Protein AF-A0A927NFH1-F1 (afdb_monomer_lite)

pLDDT: mean 73.42, std 16.57, range [32.72, 93.56]

Secondary structure (DSSP, 8-state):
---HHHHHHHHHHHHHHHHHHHHHHHHTT-HHHHHHHHHHHHHHHHHHHHTT----------------------HHHHHHHHHHHHHHHHHHHHHHHSTT-EEEESSTTHHHHHHHT--EEEEEESSSS-EEEEEEEETTEEEEEEEE-----SS---------------------HHHHHHHHHHHHHHHHHHHHHHHHTT-SEEEEETTTSS-GGGHHHHHHHHHHTT-TTEEEETTEEEEE---

Structure (mmCIF, N/CA/C/O backbone):
data_AF-A0A927NFH1-F1
#
_entry.id   AF-A0A927NFH1-F1
#
loop_
_atom_site.group_PDB
_atom_site.id
_atom_site.type_symbol
_atom_site.label_atom_id
_atom_site.label_alt_id
_atom_site.label_comp_id
_atom_site.label_asym_id
_atom_site.label_entity_id
_atom_site.label_seq_id
_atom_site.pdbx_PDB_ins_code
_atom_site.Cartn_x
_atom_site.Cartn_y
_atom_site.Cartn_z
_atom_site.occupancy
_atom_site.B_iso_or_equiv
_atom_site.auth_seq_id
_atom_site.auth_comp_id
_atom_site.auth_asym_id
_atom_site.auth_atom_id
_atom_site.pdbx_PDB_model_num
ATOM 1 N N . MET A 1 1 ? 38.624 27.178 39.521 1.00 44.84 1 MET A N 1
ATOM 2 C CA . MET A 1 1 ? 37.736 27.439 38.365 1.00 44.84 1 MET A CA 1
ATOM 3 C C . MET A 1 1 ? 38.167 26.520 37.223 1.00 44.84 1 MET A C 1
ATOM 5 O O . MET A 1 1 ? 39.264 26.710 36.716 1.00 44.84 1 MET A O 1
ATOM 9 N N . ARG A 1 2 ? 37.399 25.466 36.892 1.00 53.00 2 ARG A N 1
ATOM 10 C CA . ARG A 1 2 ? 37.706 24.578 35.745 1.00 53.00 2 ARG A CA 1
ATOM 11 C C . ARG A 1 2 ? 37.333 25.289 34.442 1.00 53.00 2 ARG A C 1
ATOM 13 O O . ARG A 1 2 ? 36.289 25.935 34.387 1.00 53.00 2 ARG A O 1
ATOM 20 N N . LYS A 1 3 ? 38.199 25.207 33.428 1.00 51.56 3 LYS A N 1
ATOM 21 C CA . LYS A 1 3 ? 38.001 25.875 32.133 1.00 51.56 3 LYS A CA 1
ATOM 22 C C . LYS A 1 3 ? 36.784 25.274 31.404 1.00 51.56 3 LYS A C 1
ATOM 24 O O . LYS A 1 3 ? 36.593 24.061 31.452 1.00 51.56 3 LYS A O 1
ATOM 29 N N . PRO A 1 4 ? 35.992 26.077 30.672 1.00 58.84 4 PRO A N 1
ATOM 30 C CA . PRO A 1 4 ? 34.804 25.609 29.943 1.00 58.84 4 PRO A CA 1
ATOM 31 C C . PRO A 1 4 ? 35.110 24.623 28.797 1.00 58.84 4 PRO A C 1
ATOM 33 O O . PRO A 1 4 ? 34.191 24.017 28.250 1.00 58.84 4 PRO A O 1
ATOM 36 N N . SER A 1 5 ? 36.386 24.438 28.437 1.00 59.75 5 SER A N 1
ATOM 37 C CA . SER A 1 5 ? 36.847 23.423 27.483 1.00 59.75 5 SER A CA 1
ATOM 38 C C . SER A 1 5 ? 36.896 22.007 28.074 1.00 59.75 5 SER A C 1
ATOM 40 O O . SER A 1 5 ? 36.642 21.057 27.342 1.00 59.75 5 SER A O 1
ATOM 42 N N . ASP A 1 6 ? 37.144 21.857 29.383 1.00 59.50 6 ASP A N 1
ATOM 43 C CA . ASP A 1 6 ? 37.185 20.540 30.050 1.00 59.50 6 ASP A CA 1
ATOM 44 C C . ASP A 1 6 ? 35.795 19.897 30.144 1.00 59.50 6 ASP A C 1
ATOM 46 O O . ASP A 1 6 ? 35.651 18.680 30.085 1.00 59.50 6 ASP A O 1
ATOM 50 N N . VAL A 1 7 ? 34.744 20.715 30.266 1.00 61.91 7 VAL A N 1
ATOM 51 C CA . VAL A 1 7 ? 33.362 20.233 30.432 1.00 61.91 7 VAL A CA 1
ATOM 52 C C . VAL A 1 7 ? 32.830 19.603 29.143 1.00 61.91 7 VAL A C 1
ATOM 54 O O . VAL A 1 7 ? 32.083 18.630 29.197 1.00 61.91 7 VAL A O 1
ATOM 57 N N . LYS A 1 8 ? 33.235 20.129 27.979 1.00 64.88 8 LYS A N 1
ATOM 58 C CA . LYS A 1 8 ? 32.828 19.599 26.669 1.00 64.88 8 LYS A CA 1
ATOM 59 C C . LYS A 1 8 ? 33.511 18.267 26.358 1.00 64.88 8 LYS A C 1
ATOM 61 O O . LYS A 1 8 ? 32.832 17.357 25.899 1.00 64.88 8 LYS A O 1
ATOM 66 N N . GLY A 1 9 ? 34.804 18.144 26.676 1.00 72.94 9 GLY A N 1
ATOM 67 C CA . GLY A 1 9 ? 35.527 16.871 26.586 1.00 72.94 9 GLY A CA 1
ATOM 68 C C . GLY A 1 9 ? 34.912 15.818 27.505 1.00 72.94 9 GLY A C 1
ATOM 69 O O . GLY A 1 9 ? 34.541 14.749 27.046 1.00 72.94 9 GLY A O 1
ATOM 70 N N . PHE A 1 10 ? 34.642 16.176 28.764 1.00 75.38 10 PHE A N 1
ATOM 71 C CA . PHE A 1 10 ? 34.002 15.269 29.720 1.00 75.38 10 PHE A CA 1
ATOM 72 C C . PHE A 1 10 ? 32.595 14.821 29.293 1.00 75.38 10 PHE A C 1
ATOM 74 O O . PHE A 1 10 ? 32.237 13.661 29.473 1.00 75.38 10 PHE A O 1
ATOM 81 N N . ALA A 1 11 ? 31.788 15.717 28.717 1.00 79.69 11 ALA A N 1
ATOM 82 C CA . ALA A 1 11 ? 30.460 15.369 28.213 1.00 79.69 11 ALA A CA 1
ATOM 83 C C . ALA A 1 11 ? 30.528 14.436 26.991 1.00 79.69 11 ALA A C 1
ATOM 85 O O . ALA A 1 11 ? 29.725 13.509 26.884 1.00 79.69 11 ALA A O 1
ATOM 86 N N . GLN A 1 12 ? 31.489 14.660 26.091 1.00 83.62 12 GLN A N 1
ATOM 87 C CA . GLN A 1 12 ? 31.721 13.804 24.929 1.00 83.62 12 GLN A CA 1
ATOM 88 C C . GLN A 1 12 ? 32.262 12.430 25.344 1.00 83.62 12 GLN A C 1
ATOM 90 O O . GLN A 1 12 ? 31.749 11.414 24.879 1.00 83.62 12 GLN A O 1
ATOM 95 N N . ASP A 1 13 ? 33.210 12.386 26.277 1.00 86.94 13 ASP A N 1
ATOM 96 C CA . ASP A 1 13 ? 33.749 11.146 26.837 1.00 86.94 13 ASP A CA 1
ATOM 97 C C . ASP A 1 13 ? 32.661 10.361 27.582 1.00 86.94 13 ASP A C 1
ATOM 99 O O . ASP A 1 13 ? 32.531 9.151 27.401 1.00 86.94 13 ASP A O 1
ATOM 103 N N . ALA A 1 14 ? 31.805 11.044 28.350 1.00 88.12 14 ALA A N 1
ATOM 104 C CA . ALA A 1 14 ? 30.651 10.425 28.997 1.00 88.12 14 ALA A CA 1
ATOM 105 C C . ALA A 1 14 ? 29.652 9.858 27.975 1.00 88.12 14 ALA A C 1
ATOM 107 O O . ALA A 1 14 ? 29.163 8.745 28.162 1.00 88.12 14 ALA A O 1
ATOM 108 N N . LEU A 1 15 ? 29.374 10.573 26.879 1.00 89.38 15 LEU A N 1
ATOM 109 C CA . LEU A 1 15 ? 28.517 10.083 25.792 1.00 89.38 15 LEU A CA 1
ATOM 110 C C . LEU A 1 15 ? 29.106 8.848 25.105 1.00 89.38 15 LEU A C 1
ATOM 112 O O . LEU A 1 15 ? 28.378 7.888 24.858 1.00 89.38 15 LEU A O 1
ATOM 116 N N . ILE A 1 16 ? 30.414 8.841 24.840 1.00 89.56 16 ILE A N 1
ATOM 117 C CA . ILE A 1 16 ? 31.108 7.692 24.246 1.00 89.56 16 ILE A CA 1
ATOM 118 C C . ILE A 1 16 ? 31.040 6.488 25.190 1.00 89.56 16 ILE A C 1
ATOM 120 O O . ILE A 1 16 ? 30.711 5.388 24.747 1.00 89.56 16 ILE A O 1
ATOM 124 N N . ILE A 1 17 ? 31.274 6.690 26.490 1.00 90.00 17 ILE A N 1
ATOM 125 C CA . ILE A 1 17 ? 31.169 5.628 27.498 1.00 90.00 17 ILE A CA 1
ATOM 126 C C . ILE A 1 17 ? 29.732 5.096 27.577 1.00 90.00 17 ILE A C 1
ATOM 128 O O . ILE A 1 17 ? 29.539 3.883 27.580 1.00 90.00 17 ILE A O 1
ATOM 132 N N . ILE A 1 18 ? 28.719 5.967 27.586 1.00 89.50 18 ILE A N 1
ATOM 133 C CA . ILE A 1 18 ? 27.304 5.560 27.602 1.00 89.50 18 ILE A CA 1
ATOM 134 C C . ILE A 1 18 ? 26.962 4.744 26.350 1.00 89.50 18 ILE A C 1
ATOM 136 O O . ILE A 1 18 ? 26.371 3.671 26.469 1.00 89.50 18 ILE A O 1
ATOM 140 N N . CYS A 1 19 ? 27.374 5.195 25.164 1.00 87.19 19 CYS A N 1
ATOM 141 C CA . CYS A 1 19 ? 27.174 4.458 23.916 1.00 87.19 19 CYS A CA 1
ATOM 142 C C . CYS A 1 19 ? 27.880 3.097 23.930 1.00 87.19 19 CYS A C 1
ATOM 144 O O . CYS A 1 19 ? 27.291 2.104 23.508 1.00 87.19 19 CYS A O 1
ATOM 146 N N . LEU A 1 20 ? 29.105 3.023 24.457 1.00 87.94 20 LEU A N 1
ATOM 147 C CA . LEU A 1 20 ? 29.864 1.778 24.569 1.00 87.94 20 LEU A CA 1
ATOM 148 C C . LEU A 1 20 ? 29.206 0.810 25.560 1.00 87.94 20 LEU A C 1
ATOM 150 O O . LEU A 1 20 ? 29.091 -0.374 25.264 1.00 87.94 20 LEU A O 1
ATOM 154 N N . VAL A 1 21 ? 28.702 1.303 26.694 1.00 84.00 21 VAL A N 1
ATOM 155 C CA . VAL A 1 21 ? 27.952 0.499 27.675 1.00 84.00 21 VAL A CA 1
ATOM 156 C C . VAL A 1 21 ? 26.637 -0.014 27.084 1.00 84.00 21 VAL A C 1
ATOM 158 O O . VAL A 1 21 ? 26.314 -1.188 27.261 1.00 84.00 21 VAL A O 1
ATOM 161 N N . LEU A 1 22 ? 25.894 0.822 26.353 1.00 83.69 22 LEU A N 1
ATOM 162 C CA . LEU A 1 22 ? 24.672 0.407 25.654 1.00 83.69 22 LEU A CA 1
ATOM 163 C C . LEU A 1 22 ? 24.970 -0.646 24.578 1.00 83.69 22 LEU A C 1
ATOM 165 O O . LEU A 1 22 ? 24.264 -1.651 24.491 1.00 83.69 22 LEU A O 1
ATOM 169 N N . PHE A 1 23 ? 26.042 -0.454 23.808 1.00 84.19 23 PHE A N 1
ATOM 170 C CA . PHE A 1 23 ? 26.483 -1.386 22.774 1.00 84.19 23 PHE A CA 1
ATOM 171 C C . PHE A 1 23 ? 26.945 -2.728 23.359 1.00 84.19 23 PHE A C 1
ATOM 173 O O . PHE A 1 23 ? 26.518 -3.782 22.891 1.00 84.19 23 PHE A O 1
ATOM 180 N N . LEU A 1 24 ? 27.746 -2.714 24.430 1.00 80.31 24 LEU A N 1
ATOM 181 C CA . LEU A 1 24 ? 28.129 -3.927 25.155 1.00 80.31 24 LEU A CA 1
ATOM 182 C C . LEU A 1 24 ? 26.901 -4.619 25.765 1.00 80.31 24 LEU A C 1
ATOM 184 O O . LEU A 1 24 ? 26.773 -5.832 25.649 1.00 80.31 24 LEU A O 1
ATOM 188 N N . SER A 1 25 ? 25.967 -3.876 26.363 1.00 77.75 25 SER A N 1
ATOM 189 C CA . SER A 1 25 ? 24.726 -4.432 26.929 1.00 77.75 25 SER A CA 1
ATOM 190 C C . SER A 1 25 ? 23.860 -5.133 25.870 1.00 77.75 25 SER A C 1
ATOM 192 O O . SER A 1 25 ? 23.281 -6.195 26.130 1.00 77.75 25 SER A O 1
ATOM 194 N N . PHE A 1 26 ? 23.833 -4.583 24.651 1.00 77.56 26 PHE A N 1
ATOM 195 C CA . PHE A 1 26 ? 23.193 -5.190 23.486 1.00 77.56 26 PHE A CA 1
ATOM 196 C C . PHE A 1 26 ? 23.927 -6.456 23.014 1.00 77.56 26 PHE A C 1
ATOM 198 O O . PHE A 1 26 ? 23.299 -7.501 22.839 1.00 77.56 26 PHE A O 1
ATOM 205 N N . MET A 1 27 ? 25.256 -6.392 22.879 1.00 75.50 27 MET A N 1
ATOM 206 C CA . MET A 1 27 ? 26.102 -7.514 22.447 1.00 75.50 27 MET A CA 1
ATOM 207 C C . MET A 1 27 ? 26.084 -8.692 23.425 1.00 75.50 27 MET A C 1
ATOM 209 O O . MET A 1 27 ? 25.958 -9.841 23.009 1.00 75.50 27 MET A O 1
ATOM 213 N N . PHE A 1 28 ? 26.147 -8.424 24.729 1.00 77.62 28 PHE A N 1
ATOM 214 C CA . PHE A 1 28 ? 26.144 -9.456 25.767 1.00 77.62 28 PHE A CA 1
ATOM 215 C C . PHE A 1 28 ? 24.745 -10.007 26.083 1.00 77.62 28 PHE A C 1
ATOM 217 O O . PHE A 1 28 ? 24.595 -10.812 27.001 1.00 77.62 28 PHE A O 1
ATOM 224 N N . ARG A 1 29 ? 23.715 -9.619 25.310 1.00 74.25 29 ARG A N 1
ATOM 225 C CA . ARG A 1 29 ? 22.351 -10.168 25.395 1.00 74.25 29 ARG A CA 1
ATOM 226 C C . ARG A 1 29 ? 21.761 -10.070 26.811 1.00 74.25 29 ARG A C 1
ATOM 228 O O . ARG A 1 29 ? 20.949 -10.900 27.212 1.00 74.25 29 ARG A O 1
ATOM 235 N N . PHE A 1 30 ? 22.126 -9.016 27.550 1.00 72.50 30 PHE A N 1
ATOM 236 C CA . PHE A 1 30 ? 21.518 -8.667 28.840 1.00 72.50 30 PHE A CA 1
ATOM 237 C C . PHE A 1 30 ? 20.195 -7.911 28.676 1.00 72.50 30 PHE A C 1
ATOM 239 O O . PHE A 1 30 ? 19.459 -7.752 29.645 1.00 72.50 30 PHE A O 1
ATOM 246 N N . TRP A 1 31 ? 19.854 -7.504 27.450 1.00 76.94 31 TRP A N 1
ATOM 247 C CA . TRP A 1 31 ? 18.588 -6.857 27.103 1.00 76.94 31 TRP A CA 1
ATOM 248 C C . TRP A 1 31 ? 17.316 -7.570 27.615 1.00 76.94 31 TRP A C 1
ATOM 250 O O . TRP A 1 31 ? 16.473 -6.894 28.198 1.00 76.94 31 TRP A O 1
ATOM 260 N N . PRO A 1 32 ? 17.148 -8.906 27.513 1.00 79.06 32 PRO A N 1
ATOM 261 C CA . PRO A 1 32 ? 16.003 -9.585 28.125 1.00 79.06 32 PRO A CA 1
ATOM 262 C C . PRO A 1 32 ? 15.930 -9.393 29.648 1.00 79.06 32 PRO A C 1
ATOM 264 O O . PRO A 1 32 ? 14.844 -9.187 30.183 1.00 79.06 32 PRO A O 1
ATOM 267 N N . ILE A 1 33 ? 17.069 -9.405 30.348 1.00 81.94 33 ILE A N 1
ATOM 268 C CA . ILE A 1 33 ? 17.122 -9.229 31.807 1.00 81.94 33 ILE A CA 1
ATOM 269 C C . ILE A 1 33 ? 16.866 -7.764 32.182 1.00 81.94 33 ILE A C 1
ATOM 271 O O . ILE A 1 33 ? 16.132 -7.497 33.133 1.00 81.94 33 ILE A O 1
ATOM 275 N N . THR A 1 34 ? 17.409 -6.805 31.427 1.00 80.94 34 THR A N 1
ATOM 276 C CA . THR A 1 34 ? 17.174 -5.375 31.679 1.00 80.94 34 THR A CA 1
ATOM 277 C C . THR A 1 34 ? 15.734 -4.970 31.369 1.00 80.94 34 THR A C 1
ATOM 279 O O . THR A 1 34 ? 15.140 -4.243 32.163 1.00 80.94 34 THR A O 1
ATOM 282 N N . ILE A 1 35 ? 15.123 -5.493 30.299 1.00 84.56 35 ILE A N 1
ATOM 283 C CA . ILE A 1 35 ? 13.690 -5.305 30.025 1.00 84.56 35 ILE A CA 1
ATOM 284 C C . ILE A 1 35 ? 12.848 -5.891 31.158 1.00 84.56 35 ILE A C 1
ATOM 286 O O . ILE A 1 35 ? 11.964 -5.206 31.670 1.00 84.56 35 ILE A O 1
ATOM 290 N N . LEU A 1 36 ? 13.128 -7.129 31.581 1.00 87.88 36 LEU A N 1
ATOM 291 C CA . LEU A 1 36 ? 12.400 -7.764 32.683 1.00 87.88 36 LEU A CA 1
ATOM 292 C C . LEU A 1 36 ? 12.513 -6.953 33.981 1.00 87.88 36 LEU A C 1
ATOM 294 O O . LEU A 1 36 ? 11.512 -6.772 34.673 1.00 87.88 36 LEU A O 1
ATOM 298 N N . ALA A 1 37 ? 13.693 -6.408 34.284 1.00 87.31 37 ALA A N 1
ATOM 299 C CA . ALA A 1 37 ? 13.902 -5.552 35.450 1.00 87.31 37 ALA A CA 1
ATOM 300 C C . ALA A 1 37 ? 13.106 -4.235 35.367 1.00 87.31 37 ALA A C 1
ATOM 302 O O . ALA A 1 37 ? 12.513 -3.816 36.363 1.00 87.31 37 ALA A O 1
ATOM 303 N N . ILE A 1 38 ? 13.038 -3.603 34.189 1.00 88.94 38 ILE A N 1
ATOM 304 C CA . ILE A 1 38 ? 12.240 -2.385 33.966 1.00 88.94 38 ILE A CA 1
ATOM 305 C C . ILE A 1 38 ? 10.744 -2.686 34.111 1.00 88.94 38 ILE A C 1
ATOM 307 O O . ILE A 1 38 ? 10.033 -1.945 34.788 1.00 88.94 38 ILE A O 1
ATOM 311 N N . ILE A 1 39 ? 10.262 -3.792 33.536 1.00 92.44 39 ILE A N 1
ATOM 312 C CA . ILE A 1 39 ? 8.863 -4.220 33.673 1.00 92.44 39 ILE A CA 1
ATOM 313 C C . ILE A 1 39 ? 8.531 -4.484 35.146 1.00 92.44 39 ILE A C 1
ATOM 315 O O . ILE A 1 39 ? 7.520 -3.990 35.643 1.00 92.44 39 ILE A O 1
ATOM 319 N N . ALA A 1 40 ? 9.397 -5.195 35.873 1.00 91.38 40 ALA A N 1
ATOM 320 C CA . ALA A 1 40 ? 9.211 -5.446 37.300 1.00 91.38 40 ALA A CA 1
ATOM 321 C C . ALA A 1 40 ? 9.157 -4.140 38.116 1.00 91.38 40 ALA A C 1
ATOM 323 O O . ALA A 1 40 ? 8.294 -3.992 38.983 1.00 91.38 40 ALA A O 1
ATOM 324 N N . LEU A 1 41 ? 10.018 -3.164 37.807 1.00 93.56 41 LEU A N 1
ATOM 325 C CA . LEU A 1 41 ? 9.997 -1.839 38.434 1.00 93.56 41 LEU A CA 1
ATOM 326 C C . LEU A 1 41 ? 8.664 -1.114 38.181 1.00 93.56 41 LEU A C 1
ATOM 328 O O . LEU A 1 41 ? 8.070 -0.578 39.119 1.00 93.56 41 LEU A O 1
ATOM 332 N N . LEU A 1 42 ? 8.171 -1.125 36.939 1.00 92.50 42 LEU A N 1
ATOM 333 C CA . LEU A 1 42 ? 6.893 -0.505 36.582 1.00 92.50 42 LEU A CA 1
ATOM 334 C C . LEU A 1 42 ? 5.722 -1.161 37.318 1.00 92.50 42 LEU A C 1
ATOM 336 O O . LEU A 1 42 ? 4.892 -0.455 37.889 1.00 92.50 42 LEU A O 1
ATOM 340 N N . VAL A 1 43 ? 5.691 -2.494 37.390 1.00 92.81 43 VAL A N 1
ATOM 341 C CA . VAL A 1 43 ? 4.664 -3.231 38.144 1.00 92.81 43 VAL A CA 1
ATOM 342 C C . VAL A 1 43 ? 4.696 -2.849 39.626 1.00 92.81 43 VAL A C 1
ATOM 344 O O . VAL A 1 43 ? 3.648 -2.574 40.210 1.00 92.81 43 VAL A O 1
ATOM 347 N N . VAL A 1 44 ? 5.879 -2.753 40.240 1.00 92.44 44 VAL A N 1
ATOM 348 C CA . VAL A 1 44 ? 6.014 -2.328 41.645 1.00 92.44 44 VAL A CA 1
ATOM 349 C C . VAL A 1 44 ? 5.501 -0.901 41.855 1.00 92.44 44 VAL A C 1
ATOM 351 O O . VAL A 1 44 ? 4.806 -0.649 42.842 1.00 92.44 44 VAL A O 1
ATOM 354 N N . LEU A 1 45 ? 5.802 0.031 40.947 1.00 89.19 45 LEU A N 1
ATOM 355 C CA . LEU A 1 45 ? 5.315 1.411 41.029 1.00 89.19 45 LEU A CA 1
ATOM 356 C C . LEU A 1 45 ? 3.792 1.492 40.894 1.00 89.19 45 LEU A C 1
ATOM 358 O O . LEU A 1 45 ? 3.157 2.177 41.696 1.00 89.19 45 LEU A O 1
ATOM 362 N N . VAL A 1 46 ? 3.208 0.755 39.948 1.00 89.94 46 VAL A N 1
ATOM 363 C CA . VAL A 1 46 ? 1.752 0.685 39.752 1.00 89.94 46 VAL A CA 1
ATOM 364 C C . VAL A 1 46 ? 1.074 0.094 40.985 1.00 89.94 46 VAL A C 1
ATOM 366 O O . VAL A 1 46 ? 0.156 0.701 41.528 1.00 89.94 46 VAL A O 1
ATOM 369 N N . VAL A 1 47 ? 1.572 -1.025 41.515 1.00 87.44 47 VAL A N 1
ATOM 370 C CA . VAL A 1 47 ? 1.027 -1.637 42.738 1.00 87.44 47 VAL A CA 1
ATOM 371 C C . VAL A 1 47 ? 1.145 -0.688 43.932 1.00 87.44 47 VAL A C 1
ATOM 373 O O . VAL A 1 47 ? 0.229 -0.601 44.748 1.00 87.44 47 VAL A O 1
ATOM 376 N N . ARG A 1 48 ? 2.250 0.054 44.050 1.00 82.12 48 ARG A N 1
ATOM 377 C CA . ARG A 1 48 ? 2.447 1.034 45.128 1.00 82.12 48 ARG A CA 1
ATOM 378 C C . ARG A 1 48 ? 1.543 2.258 44.976 1.00 82.12 48 ARG A C 1
ATOM 380 O O . ARG A 1 48 ? 1.134 2.813 45.992 1.00 82.12 48 ARG A O 1
ATOM 387 N N . ALA A 1 49 ? 1.222 2.661 43.748 1.00 81.81 49 ALA A N 1
ATOM 388 C CA . ALA A 1 49 ? 0.237 3.700 43.461 1.00 81.81 49 ALA A CA 1
ATOM 389 C C . ALA A 1 49 ? -1.189 3.220 43.780 1.00 81.81 49 ALA A C 1
ATOM 391 O O . ALA A 1 49 ? -1.922 3.927 44.463 1.00 81.81 49 ALA A O 1
ATOM 392 N N . CYS A 1 50 ? -1.546 1.987 43.409 1.00 78.38 50 CYS A N 1
ATOM 393 C CA . CYS A 1 50 ? -2.840 1.385 43.747 1.00 78.38 50 CYS A CA 1
ATOM 394 C C . CYS A 1 50 ? -3.018 1.155 45.258 1.00 78.38 50 CYS A C 1
ATOM 396 O O . CYS A 1 50 ? -4.125 1.272 45.767 1.00 78.38 50 CYS A O 1
ATOM 398 N N . LYS A 1 51 ? -1.940 0.864 46.001 1.00 74.94 51 LYS A N 1
ATOM 399 C CA . LYS A 1 51 ? -1.975 0.695 47.468 1.00 74.94 51 LYS A CA 1
ATOM 400 C C . LYS A 1 51 ? -2.006 2.014 48.257 1.00 74.94 51 LYS A C 1
ATOM 402 O O . LYS A 1 51 ? -2.122 1.973 49.477 1.00 74.94 51 LYS A O 1
ATOM 407 N N . LYS A 1 52 ? -1.879 3.175 47.602 1.00 58.50 52 LYS A N 1
ATOM 408 C CA . LYS A 1 52 ? -1.840 4.508 48.241 1.00 58.50 52 LYS A CA 1
ATOM 409 C C . LYS A 1 52 ? -3.213 5.174 48.426 1.00 58.50 52 LYS A C 1
ATOM 411 O O . LYS A 1 52 ? -3.273 6.377 48.655 1.00 58.50 52 LYS A O 1
ATOM 416 N N . GLN A 1 53 ? -4.303 4.417 48.392 1.00 50.50 53 GLN A N 1
ATOM 417 C CA . GLN A 1 53 ? -5.630 4.912 48.760 1.00 50.50 53 GLN A CA 1
ATOM 418 C C . GLN A 1 53 ? -6.201 3.934 49.783 1.00 50.50 53 GLN A C 1
ATOM 420 O O . GLN A 1 53 ? -6.316 2.753 49.450 1.00 50.50 53 GLN A O 1
ATOM 425 N N . PRO A 1 54 ? -6.418 4.354 51.046 1.00 48.34 54 PRO A N 1
ATOM 426 C CA . PRO A 1 54 ? -7.483 5.308 51.390 1.00 48.34 54 PRO A CA 1
ATOM 427 C C . PRO A 1 54 ? -7.163 6.298 52.540 1.00 48.34 54 PRO A C 1
ATOM 429 O O . PRO A 1 54 ? -6.587 5.928 53.559 1.00 48.34 54 PRO A O 1
ATOM 432 N N . GLN A 1 55 ? -7.647 7.539 52.429 1.00 39.12 55 GLN A N 1
ATOM 433 C CA . GLN A 1 55 ? -8.112 8.300 53.594 1.00 39.12 55 GLN A CA 1
ATOM 434 C C . GLN A 1 55 ? -9.247 9.234 53.169 1.00 39.12 55 GLN A C 1
ATOM 436 O O . GLN A 1 55 ? -9.049 10.300 52.594 1.00 39.12 55 GLN A O 1
ATOM 441 N N . GLU A 1 56 ? -10.450 8.737 53.422 1.00 47.91 56 GLU A N 1
ATOM 442 C CA . GLU A 1 56 ? -11.624 9.523 53.756 1.00 47.91 56 GLU A CA 1
ATOM 443 C C . GLU A 1 56 ? -11.253 10.397 54.968 1.00 47.91 56 GLU A C 1
ATOM 445 O O . GLU A 1 56 ? -10.788 9.888 55.990 1.00 47.91 56 GLU A O 1
ATOM 450 N N . ALA A 1 57 ? -11.374 11.713 54.825 1.00 43.62 57 ALA A N 1
ATOM 451 C CA . ALA A 1 57 ? -11.347 12.655 55.931 1.00 43.62 57 ALA A CA 1
ATOM 452 C C . ALA A 1 57 ? -12.549 13.583 55.745 1.00 43.62 57 ALA A C 1
ATOM 454 O O . ALA A 1 57 ? -12.606 14.368 54.796 1.00 43.62 57 ALA A O 1
ATOM 455 N N . GLU A 1 58 ? -13.520 13.397 56.633 1.00 45.00 58 GLU A N 1
ATOM 456 C CA . GLU A 1 58 ? -14.720 14.201 56.817 1.00 45.00 58 GLU A CA 1
ATOM 457 C C . GLU A 1 58 ? -14.419 15.702 56.948 1.00 45.00 58 GLU A C 1
ATOM 459 O O . GLU A 1 58 ? -13.543 16.131 57.696 1.00 45.00 58 GLU A O 1
ATOM 464 N N . GLU A 1 59 ? -15.227 16.467 56.214 1.00 51.31 59 GLU A N 1
ATOM 465 C CA . GLU A 1 59 ? -16.006 17.613 56.686 1.00 51.31 59 GLU A CA 1
ATOM 466 C C . GLU A 1 59 ? -15.280 18.743 57.442 1.00 51.31 59 GLU A C 1
ATOM 468 O O . GLU A 1 59 ? -14.958 18.641 58.623 1.00 51.31 59 GLU A O 1
ATOM 473 N N . LYS A 1 60 ? -15.188 19.913 56.785 1.00 40.25 60 LYS A N 1
ATOM 474 C CA . LYS A 1 60 ? -15.568 21.197 57.402 1.00 40.25 60 LYS A CA 1
ATOM 475 C C . LYS A 1 60 ? -15.855 22.295 56.363 1.00 40.25 60 LYS A C 1
ATOM 477 O O . LYS A 1 60 ? -14.949 22.870 55.778 1.00 40.25 60 LYS A O 1
ATOM 482 N N . ILE A 1 61 ? -17.153 22.596 56.269 1.00 43.88 61 ILE A N 1
ATOM 483 C CA . ILE A 1 61 ? -17.780 23.927 56.177 1.00 43.88 61 ILE A CA 1
ATOM 484 C C . ILE A 1 61 ? -17.646 24.708 54.853 1.00 43.88 61 ILE A C 1
ATOM 486 O O . ILE A 1 61 ? -16.640 25.338 54.563 1.00 43.88 61 ILE A O 1
ATOM 490 N N . ALA A 1 62 ? -18.800 24.745 54.173 1.00 47.53 62 ALA A N 1
ATOM 491 C CA . ALA A 1 62 ? -19.394 25.840 53.403 1.00 47.53 62 ALA A CA 1
ATOM 492 C C . ALA A 1 62 ? -18.607 26.453 52.233 1.00 47.53 62 ALA A C 1
ATOM 494 O O . ALA A 1 62 ? -17.830 27.381 52.407 1.00 47.53 62 ALA A O 1
ATOM 495 N N . GLU A 1 63 ? -19.017 26.084 51.018 1.00 39.66 63 GLU A N 1
ATOM 496 C CA . GLU A 1 63 ? -19.609 27.048 50.084 1.00 39.66 63 GLU A CA 1
ATOM 497 C C . GLU A 1 63 ? -20.506 26.315 49.071 1.00 39.66 63 GLU A C 1
ATOM 499 O O . GLU A 1 63 ? -20.381 25.114 48.854 1.00 39.66 63 GLU A O 1
ATOM 504 N N . GLN A 1 64 ? -21.491 27.048 48.564 1.00 38.12 64 GLN A N 1
ATOM 505 C CA . GLN A 1 64 ? -22.716 26.631 47.873 1.00 38.12 64 GLN A CA 1
ATOM 506 C C . GLN A 1 64 ? -22.559 25.565 46.767 1.00 38.12 64 GLN A C 1
ATOM 508 O O . GLN A 1 64 ? -21.496 25.463 46.151 1.00 38.12 64 GLN A O 1
ATOM 513 N N . PRO A 1 65 ? -23.640 24.828 46.424 1.00 46.31 65 PRO A N 1
ATOM 514 C CA . PRO A 1 65 ? -23.653 23.956 45.258 1.00 46.31 65 PRO A CA 1
ATOM 515 C C . PRO A 1 65 ? -23.534 24.808 43.989 1.00 46.31 65 PRO A C 1
ATOM 517 O O . PRO A 1 65 ? -24.531 25.220 43.403 1.00 46.31 65 PRO A O 1
ATOM 520 N N . LYS A 1 66 ? -22.304 25.048 43.525 1.00 41.50 66 LYS A N 1
ATOM 521 C CA . LYS A 1 66 ? -22.071 25.258 42.099 1.00 41.50 66 LYS A CA 1
ATOM 522 C C . LYS A 1 66 ? -22.335 23.921 41.432 1.00 41.50 66 LYS A C 1
ATOM 524 O O . LYS A 1 66 ? -21.474 23.043 41.385 1.00 41.50 66 LYS A O 1
ATOM 529 N N . GLU A 1 67 ? -23.598 23.759 41.051 1.00 49.66 67 GLU A N 1
ATOM 530 C CA . GLU A 1 67 ? -24.010 23.246 39.752 1.00 49.66 67 GLU A CA 1
ATOM 531 C C . GLU A 1 67 ? -22.776 22.877 38.928 1.00 49.66 67 GLU A C 1
ATOM 533 O O . GLU A 1 67 ? -22.067 23.743 38.411 1.00 49.66 67 GLU A O 1
ATOM 538 N N . LYS A 1 68 ? -22.446 21.577 38.910 1.00 44.97 68 LYS A N 1
ATOM 539 C CA . LYS A 1 68 ? -21.560 21.045 37.884 1.00 44.97 68 LYS A CA 1
ATOM 540 C C . LYS A 1 68 ? -22.294 21.336 36.591 1.00 44.97 68 LYS A C 1
ATOM 542 O O . LYS A 1 68 ? -23.160 20.556 36.201 1.00 44.97 68 LYS A O 1
ATOM 547 N N . GLU A 1 69 ? -21.961 22.479 35.992 1.00 46.69 69 GLU A N 1
ATOM 548 C CA . GLU A 1 69 ? -22.120 22.733 34.575 1.00 46.69 69 GLU A CA 1
ATOM 549 C C . GLU A 1 69 ? -21.882 21.391 33.906 1.00 46.69 69 GLU A C 1
ATOM 551 O O . GLU A 1 69 ? -20.807 20.788 34.046 1.00 46.69 69 GLU A O 1
ATOM 556 N N . SER A 1 70 ? -22.923 20.883 33.247 1.00 49.00 70 SER A N 1
ATOM 557 C CA . SER A 1 70 ? -22.727 19.951 32.161 1.00 49.00 70 SER A CA 1
ATOM 558 C C . SER A 1 70 ? -21.598 20.565 31.353 1.00 49.00 70 SER A C 1
ATOM 560 O O . SER A 1 70 ? -21.788 21.615 30.735 1.00 49.00 70 SER A O 1
ATOM 562 N N . LYS A 1 71 ? -20.397 19.986 31.432 1.00 55.22 71 LYS A N 1
ATOM 563 C CA . LYS A 1 71 ? -19.398 20.236 30.411 1.00 55.22 71 LYS A CA 1
ATOM 564 C C . LYS A 1 71 ? -20.148 19.855 29.155 1.00 55.22 71 LYS A C 1
ATOM 566 O O . LYS A 1 71 ? -20.454 18.675 28.991 1.00 55.22 71 LYS A O 1
ATOM 571 N N . LEU A 1 72 ? -20.600 20.863 28.407 1.00 52.66 72 LEU A N 1
ATOM 572 C CA . LEU A 1 72 ? -21.159 20.690 27.082 1.00 52.66 72 LEU A CA 1
ATOM 573 C C . LEU A 1 72 ? -20.197 19.718 26.431 1.00 52.66 72 LEU A C 1
ATOM 575 O O . LEU A 1 72 ? -19.016 20.051 26.304 1.00 52.66 72 LEU A O 1
ATOM 579 N N . ILE A 1 73 ? -20.665 18.485 26.204 1.00 58.00 73 ILE A N 1
ATOM 580 C CA . ILE A 1 73 ? -19.893 17.479 25.487 1.00 58.00 73 ILE A CA 1
ATOM 581 C C . ILE A 1 73 ? -19.459 18.236 24.251 1.00 58.00 73 ILE A C 1
ATOM 583 O O . ILE A 1 73 ? -20.310 18.717 23.502 1.00 58.00 73 ILE A O 1
ATOM 587 N N . THR A 1 74 ? -18.161 18.511 24.148 1.00 67.00 74 THR A N 1
ATOM 588 C CA . THR A 1 74 ? -17.690 19.386 23.077 1.00 67.00 74 THR A CA 1
ATOM 589 C C . THR A 1 74 ? -18.106 18.698 21.784 1.00 67.00 74 THR A C 1
ATOM 591 O O . THR A 1 74 ? -17.986 17.478 21.716 1.00 67.00 74 THR A O 1
ATOM 594 N N . ASP A 1 75 ? -18.579 19.417 20.763 1.00 68.88 75 ASP A N 1
ATOM 595 C CA . ASP A 1 75 ? -19.075 18.784 19.522 1.00 68.88 75 ASP A CA 1
ATOM 596 C C . ASP A 1 75 ? -18.074 17.758 18.947 1.00 68.88 75 ASP A C 1
ATOM 598 O O . ASP A 1 75 ? -18.441 16.751 18.353 1.00 68.88 75 ASP A O 1
ATOM 602 N N . LYS A 1 76 ? -16.779 17.970 19.215 1.00 70.31 76 LYS A N 1
ATOM 603 C CA . LYS A 1 76 ? -15.682 17.034 18.933 1.00 70.31 76 LYS A CA 1
ATOM 604 C C . LYS A 1 76 ? -15.736 15.728 19.735 1.00 70.31 76 LYS A C 1
ATOM 606 O O . LYS A 1 76 ? -15.477 14.676 19.173 1.00 70.31 76 LYS A O 1
ATOM 611 N N . GLU A 1 77 ? -16.018 15.780 21.032 1.00 71.19 77 GLU A N 1
ATOM 612 C CA . GLU A 1 77 ? -16.152 14.594 21.890 1.00 71.19 77 GLU A CA 1
ATOM 613 C C . GLU A 1 77 ? -17.394 13.777 21.523 1.00 71.19 77 GLU A C 1
ATOM 615 O O . GLU A 1 77 ? -17.328 12.548 21.505 1.00 71.19 77 GLU A O 1
ATOM 620 N N . LEU A 1 78 ? -18.492 14.452 21.165 1.00 72.50 78 LEU A N 1
ATOM 621 C CA . LEU A 1 78 ? -19.690 13.798 20.642 1.00 72.50 78 LEU A CA 1
ATOM 622 C C . LEU A 1 78 ? -19.382 13.102 19.309 1.00 72.50 78 LEU A C 1
ATOM 624 O O . LEU A 1 78 ? -19.649 11.913 19.163 1.00 72.50 78 LEU A O 1
ATOM 628 N N . PHE A 1 79 ? -18.702 13.800 18.396 1.00 73.62 79 PHE A N 1
ATOM 629 C CA . PHE A 1 79 ? -18.288 13.245 17.108 1.00 73.62 79 PHE A CA 1
ATOM 630 C C . PHE A 1 79 ? -17.343 12.039 17.240 1.00 73.62 79 PHE A C 1
ATOM 632 O O . PHE A 1 79 ? -17.471 11.073 16.492 1.00 73.62 79 PHE A O 1
ATOM 639 N N . GLU A 1 80 ? -16.387 12.052 18.175 1.00 79.00 80 GLU A N 1
ATOM 640 C CA . GLU A 1 80 ? -15.482 10.908 18.380 1.00 79.00 80 GLU A CA 1
ATOM 641 C C . GLU A 1 80 ? -16.228 9.687 18.942 1.00 79.00 80 GLU A C 1
ATOM 643 O O . GLU A 1 80 ? -15.956 8.553 18.532 1.00 79.00 80 GLU A O 1
ATOM 648 N N . LEU A 1 81 ? -17.206 9.906 19.827 1.00 76.19 81 LEU A N 1
ATOM 649 C CA . LEU A 1 81 ? -18.081 8.841 20.315 1.00 76.19 81 LEU A CA 1
ATOM 650 C C . LEU A 1 81 ? -18.918 8.252 19.167 1.00 76.19 81 LEU A C 1
ATOM 652 O O . LEU A 1 81 ? -18.964 7.032 18.992 1.00 76.19 81 LEU A O 1
ATOM 656 N N . GLU A 1 82 ? -19.520 9.112 18.348 1.00 72.38 82 GLU A N 1
ATOM 657 C CA . GLU A 1 82 ? -20.338 8.729 17.193 1.00 72.38 82 GLU A CA 1
ATOM 658 C C . GLU A 1 82 ? -19.518 8.020 16.109 1.00 72.38 82 GLU A C 1
ATOM 660 O O . GLU A 1 82 ? -19.957 7.010 15.559 1.00 72.38 82 GLU A O 1
ATOM 665 N N . TYR A 1 83 ? -18.289 8.468 15.846 1.00 79.69 83 TYR A N 1
ATOM 666 C CA . TYR A 1 83 ? -17.373 7.816 14.909 1.00 79.69 83 TYR A CA 1
ATOM 667 C C . TYR A 1 83 ? -16.985 6.402 15.369 1.00 79.69 83 TYR A C 1
ATOM 669 O O . TYR A 1 83 ? -16.876 5.477 14.551 1.00 79.69 83 TYR A O 1
ATOM 677 N N . GLY A 1 84 ? -16.803 6.207 16.679 1.00 81.94 84 GLY A N 1
ATOM 678 C CA . GLY A 1 84 ? -16.599 4.883 17.267 1.00 81.94 84 GLY A CA 1
ATOM 679 C C . GLY A 1 84 ? -17.796 3.962 17.017 1.00 81.94 84 GLY A C 1
ATOM 680 O O . GLY A 1 84 ? -17.624 2.830 16.552 1.00 81.94 84 GLY A O 1
ATOM 681 N N . VAL A 1 85 ? -19.011 4.471 17.241 1.00 84.12 85 VAL A N 1
ATOM 682 C CA . VAL A 1 85 ? -20.258 3.742 16.961 1.00 84.12 85 VAL A CA 1
ATOM 683 C C . VAL A 1 85 ? -20.374 3.408 15.472 1.00 84.12 85 VAL A C 1
ATOM 685 O O . VAL A 1 85 ? -20.620 2.248 15.136 1.00 84.12 85 VAL A O 1
ATOM 688 N N . LEU A 1 86 ? -20.105 4.364 14.581 1.00 80.94 86 LEU A N 1
ATOM 689 C CA . LEU A 1 86 ? -20.110 4.173 13.129 1.00 80.94 86 LEU A CA 1
ATOM 690 C C . LEU A 1 86 ? -19.163 3.039 12.712 1.00 80.94 86 LEU A C 1
ATOM 692 O O . LEU A 1 86 ? -19.577 2.093 12.046 1.00 80.94 86 LEU A O 1
ATOM 696 N N . THR A 1 87 ? -17.909 3.089 13.165 1.00 83.75 87 THR A N 1
ATOM 697 C CA . THR A 1 87 ? -16.878 2.080 12.863 1.00 83.75 87 THR A CA 1
ATOM 698 C C . THR A 1 87 ? -17.285 0.692 13.367 1.00 83.75 87 THR A C 1
ATOM 700 O O . THR A 1 87 ? -17.097 -0.316 12.676 1.00 83.75 87 THR A O 1
ATOM 703 N N . SER A 1 88 ? -17.883 0.627 14.561 1.00 81.88 88 SER A N 1
ATOM 704 C CA . SER A 1 88 ? -18.390 -0.628 15.122 1.00 81.88 88 SER A CA 1
ATOM 705 C C . SER A 1 88 ? -19.549 -1.193 14.298 1.00 81.88 88 SER A C 1
ATOM 707 O O . SER A 1 88 ? -19.585 -2.393 14.023 1.00 81.88 88 SER A O 1
ATOM 709 N N . LYS A 1 89 ? -20.456 -0.330 13.826 1.00 81.25 89 LYS A N 1
ATOM 710 C CA . LYS A 1 89 ? -21.616 -0.732 13.035 1.00 81.25 89 LYS A CA 1
ATOM 711 C C . LYS A 1 89 ? -21.219 -1.198 11.639 1.00 81.25 89 LYS A C 1
ATOM 713 O O . LYS A 1 89 ? -21.716 -2.224 11.187 1.00 81.25 89 LYS A O 1
ATOM 718 N N . VAL A 1 90 ? -20.287 -0.492 10.999 1.00 83.19 90 VAL A N 1
ATOM 719 C CA . VAL A 1 90 ? -19.654 -0.933 9.751 1.00 83.19 90 VAL A CA 1
ATOM 720 C C . VAL A 1 90 ? -19.050 -2.321 9.934 1.00 83.19 90 VAL A C 1
ATOM 722 O O . VAL A 1 90 ? -19.334 -3.212 9.145 1.00 83.19 90 VAL A O 1
ATOM 725 N N . SER A 1 91 ? -18.269 -2.532 10.998 1.00 85.06 91 SER A N 1
ATOM 726 C CA . SER A 1 91 ? -17.638 -3.833 11.260 1.00 85.06 91 SER A CA 1
ATOM 727 C C . SER A 1 91 ? -18.664 -4.953 11.429 1.00 85.06 91 SER A C 1
ATOM 729 O O . SER A 1 91 ? -18.469 -6.038 10.895 1.00 85.06 91 SER A O 1
ATOM 731 N N . GLN A 1 92 ? -19.773 -4.688 12.124 1.00 83.94 92 GLN A N 1
ATOM 732 C CA . GLN A 1 92 ? -20.867 -5.653 12.262 1.00 83.94 92 GLN A CA 1
ATOM 733 C C . GLN A 1 92 ? -21.527 -5.987 10.921 1.00 83.94 92 GLN A C 1
ATOM 735 O O . GLN A 1 92 ? -21.812 -7.152 10.671 1.00 83.94 92 GLN A O 1
ATOM 740 N N . LEU A 1 93 ? -21.773 -4.987 10.070 1.00 81.69 93 LEU A N 1
ATOM 741 C CA . LEU A 1 93 ? -22.372 -5.206 8.750 1.00 81.69 93 LEU A CA 1
ATOM 742 C C . LEU A 1 93 ? -21.431 -5.987 7.831 1.00 81.69 93 LEU A C 1
ATOM 744 O O . LEU A 1 93 ? -21.866 -6.928 7.176 1.00 81.69 93 LEU A O 1
ATOM 748 N N . VAL A 1 94 ? -20.138 -5.655 7.847 1.00 82.75 94 VAL A N 1
ATOM 749 C CA . VAL A 1 94 ? -19.124 -6.396 7.088 1.00 82.75 94 VAL A CA 1
ATOM 750 C C . VAL A 1 94 ? -19.056 -7.848 7.549 1.00 82.75 94 VAL A C 1
ATOM 752 O O . VAL A 1 94 ? -19.035 -8.729 6.703 1.00 82.75 94 VAL A O 1
ATOM 755 N N . GLU A 1 95 ? -19.076 -8.122 8.855 1.00 82.69 95 GLU A N 1
ATOM 756 C CA . GLU A 1 95 ? -19.038 -9.502 9.362 1.00 82.69 95 GLU A CA 1
ATOM 757 C C . GLU A 1 95 ? -20.303 -10.298 8.994 1.00 82.69 95 GLU A C 1
ATOM 759 O O . GLU A 1 95 ? -20.225 -11.495 8.729 1.00 82.69 95 GLU A O 1
ATOM 764 N N . GLN A 1 96 ? -21.470 -9.645 8.958 1.00 79.06 96 GLN A N 1
ATOM 765 C CA . GLN A 1 96 ? -22.729 -10.283 8.559 1.00 79.06 96 GLN A CA 1
ATOM 766 C C . GLN A 1 96 ? -22.761 -10.634 7.069 1.00 79.06 96 GLN A C 1
ATOM 768 O O . GLN A 1 96 ? -23.252 -11.699 6.700 1.00 79.06 96 GLN A O 1
ATOM 773 N N . GLU A 1 97 ? -22.265 -9.736 6.221 1.00 76.25 97 GLU A N 1
ATOM 774 C CA . GLU A 1 97 ? -22.361 -9.852 4.764 1.00 76.25 97 GLU A CA 1
ATOM 775 C C . GLU A 1 97 ? -21.149 -10.586 4.154 1.00 76.25 97 GLU A C 1
ATOM 777 O O . GLU A 1 97 ? -21.268 -11.267 3.135 1.00 76.25 97 GLU A O 1
ATOM 782 N N . TYR A 1 98 ? -19.992 -10.507 4.819 1.00 77.94 98 TYR A N 1
ATOM 783 C CA . TYR A 1 98 ? -18.713 -11.098 4.423 1.00 77.94 98 TYR A CA 1
ATOM 784 C C . TYR A 1 98 ? -17.974 -11.689 5.644 1.00 77.94 98 TYR A C 1
ATOM 786 O O . TYR A 1 98 ? -17.039 -11.070 6.165 1.00 77.94 98 TYR A O 1
ATOM 794 N N . PRO A 1 99 ? -18.336 -12.901 6.103 1.00 78.25 99 PRO A N 1
ATOM 795 C CA . PRO A 1 99 ? -17.732 -13.502 7.291 1.00 78.25 99 PRO A CA 1
ATOM 796 C C . PRO A 1 99 ? -16.219 -13.690 7.119 1.00 78.25 99 PRO A C 1
ATOM 798 O O . PRO A 1 99 ? -15.754 -14.252 6.122 1.00 78.25 99 PRO A O 1
ATOM 801 N N . GLY A 1 100 ? -15.435 -13.216 8.091 1.00 77.00 100 GLY A N 1
ATOM 802 C CA . GLY A 1 100 ? -13.968 -13.280 8.052 1.00 77.00 100 GLY A CA 1
ATOM 803 C C . GLY A 1 100 ? -13.277 -12.279 7.111 1.00 77.00 100 GLY A C 1
ATOM 804 O O . GLY A 1 100 ? -12.049 -12.346 6.950 1.00 77.00 100 GLY A O 1
ATOM 805 N N . ALA A 1 101 ? -14.015 -11.344 6.503 1.00 81.12 101 ALA A N 1
ATOM 806 C CA . ALA A 1 101 ? -13.431 -10.262 5.718 1.00 81.12 101 ALA A CA 1
ATOM 807 C C . ALA A 1 101 ? -12.836 -9.170 6.617 1.00 81.12 101 ALA A C 1
ATOM 809 O O . ALA A 1 101 ? -13.383 -8.791 7.650 1.00 81.12 101 ALA A O 1
ATOM 810 N N . GLN A 1 102 ? -11.694 -8.629 6.199 1.00 83.56 102 GLN A N 1
ATOM 811 C CA . GLN A 1 102 ? -11.069 -7.486 6.862 1.00 83.56 102 GLN A CA 1
ATOM 812 C C . GLN A 1 102 ? -11.350 -6.233 6.056 1.00 83.56 102 GLN A C 1
ATOM 814 O O . GLN A 1 102 ? -11.240 -6.255 4.834 1.00 83.56 102 GLN A O 1
ATOM 819 N N . TRP A 1 103 ? -11.661 -5.131 6.724 1.00 86.38 103 TRP A N 1
ATOM 820 C CA . TRP A 1 103 ? -12.018 -3.899 6.046 1.00 86.38 103 TRP A CA 1
ATOM 821 C C . TRP A 1 103 ? -11.120 -2.741 6.474 1.00 86.38 103 TRP A C 1
ATOM 823 O O . TRP A 1 103 ? -10.676 -2.667 7.620 1.00 86.38 103 TRP A O 1
ATOM 833 N N . ILE A 1 104 ? -10.811 -1.853 5.530 1.00 86.12 104 ILE A N 1
ATOM 834 C CA . ILE A 1 104 ? -10.011 -0.645 5.761 1.00 86.12 104 ILE A CA 1
ATOM 835 C C . ILE A 1 104 ? -10.680 0.516 5.026 1.00 86.12 104 ILE A C 1
ATOM 837 O O . ILE A 1 104 ? -11.159 0.352 3.905 1.00 86.12 104 ILE A O 1
ATOM 841 N N . TRP A 1 105 ? -10.705 1.701 5.635 1.00 85.75 105 TRP A N 1
ATOM 842 C CA . TRP A 1 105 ? -11.133 2.921 4.952 1.00 85.75 105 TRP A CA 1
ATOM 843 C C . TRP A 1 105 ? -10.250 3.211 3.735 1.00 85.75 105 TRP A C 1
ATOM 845 O O . TRP A 1 105 ? -9.025 3.201 3.837 1.00 85.75 105 TRP A O 1
ATOM 855 N N . GLU A 1 106 ? -10.853 3.515 2.588 1.00 81.00 106 GLU A N 1
ATOM 856 C CA . GLU A 1 106 ? -10.084 3.772 1.365 1.00 81.00 106 GLU A CA 1
ATOM 857 C C . GLU A 1 106 ? -9.248 5.058 1.454 1.00 81.00 106 GLU A C 1
ATOM 859 O O . GLU A 1 106 ? -8.138 5.125 0.927 1.00 81.00 106 GLU A O 1
ATOM 864 N N . ARG A 1 107 ? -9.765 6.080 2.145 1.00 81.06 107 ARG A N 1
ATOM 865 C CA . ARG A 1 107 ? -9.067 7.349 2.375 1.00 81.06 107 ARG A CA 1
ATOM 866 C C . ARG A 1 107 ? -8.753 7.512 3.861 1.00 81.06 107 ARG A C 1
ATOM 868 O O . ARG A 1 107 ? -9.638 7.289 4.676 1.00 81.06 107 ARG A O 1
ATOM 875 N N . PRO A 1 108 ? -7.564 8.002 4.248 1.00 75.75 108 PRO A N 1
ATOM 876 C CA . PRO A 1 108 ? -7.236 8.243 5.658 1.00 75.75 108 PRO A CA 1
ATOM 877 C C . PRO A 1 108 ? -8.019 9.421 6.270 1.00 75.75 108 PRO A C 1
ATOM 879 O O . PRO A 1 108 ? -8.170 9.508 7.485 1.00 75.75 108 PRO A O 1
ATOM 882 N N . ASN A 1 109 ? -8.561 10.319 5.439 1.00 81.25 109 ASN A N 1
ATOM 883 C CA . ASN A 1 109 ? -9.247 11.543 5.867 1.00 81.25 109 ASN A CA 1
ATOM 884 C C . ASN A 1 109 ? -10.763 11.373 6.081 1.00 81.25 109 ASN A C 1
ATOM 886 O O . ASN A 1 109 ? -11.504 12.346 5.950 1.00 81.25 109 ASN A O 1
ATOM 890 N N . VAL A 1 110 ? -11.237 10.172 6.432 1.00 80.19 110 VAL A N 1
ATOM 891 C CA . VAL A 1 110 ? -12.678 9.868 6.574 1.00 80.19 110 VAL A CA 1
ATOM 892 C C . VAL A 1 110 ? -13.407 10.832 7.499 1.00 80.19 110 VAL A C 1
ATOM 894 O O . VAL A 1 110 ? -14.512 11.256 7.191 1.00 80.19 110 VAL A O 1
ATOM 897 N N . ARG A 1 111 ? -12.775 11.244 8.602 1.00 79.75 111 ARG A N 1
ATOM 898 C CA . ARG A 1 111 ? -13.388 12.165 9.572 1.00 79.75 111 ARG A CA 1
ATOM 899 C C . ARG A 1 111 ? -13.830 13.481 8.931 1.00 79.75 111 ARG A C 1
ATOM 901 O O . ARG A 1 111 ? -14.911 13.969 9.227 1.00 79.75 111 ARG A O 1
ATOM 908 N N . LYS A 1 112 ? -13.009 14.029 8.031 1.00 79.31 112 LYS A N 1
ATOM 909 C CA . LYS A 1 112 ? -13.324 15.270 7.311 1.00 79.31 112 LYS A CA 1
ATOM 910 C C . LYS A 1 112 ? -14.401 15.040 6.253 1.00 79.31 112 LYS A C 1
ATOM 912 O O . LYS A 1 112 ? -15.274 15.878 6.100 1.00 79.31 112 LYS A O 1
ATOM 917 N N . LEU A 1 113 ? -14.364 13.888 5.579 1.00 79.25 113 LEU A N 1
ATOM 918 C CA . LEU A 1 113 ? -15.374 13.510 4.586 1.00 79.25 113 LEU A CA 1
ATOM 919 C C . LEU A 1 113 ? -16.760 13.397 5.232 1.00 79.25 113 LEU A C 1
ATOM 921 O O . LEU A 1 113 ? -17.711 13.985 4.738 1.00 79.25 113 LEU A O 1
ATOM 925 N N . LEU A 1 114 ? -16.846 12.750 6.398 1.00 77.69 114 LEU A N 1
ATOM 926 C CA . LEU A 1 114 ? -18.085 12.640 7.173 1.00 77.69 114 LEU A CA 1
ATOM 927 C C . LEU A 1 114 ? -18.627 14.005 7.612 1.00 77.69 114 LEU A C 1
ATOM 929 O O . LEU A 1 114 ? -19.825 14.240 7.518 1.00 77.69 114 LEU A O 1
ATOM 933 N N . GLN A 1 115 ? -17.753 14.910 8.065 1.00 74.88 115 GLN A N 1
ATOM 934 C CA . GLN A 1 115 ? -18.148 16.268 8.463 1.00 74.88 115 GLN A CA 1
ATOM 935 C C . GLN A 1 115 ? -18.652 17.103 7.281 1.00 74.88 115 GLN A C 1
ATOM 937 O O . GLN A 1 115 ? -19.562 17.911 7.448 1.00 74.88 115 GLN A O 1
ATOM 942 N N . ASN A 1 116 ? -18.089 16.886 6.093 1.00 75.81 116 ASN A N 1
ATOM 943 C CA . ASN A 1 116 ? -18.505 17.549 4.861 1.00 75.81 116 ASN A CA 1
ATOM 944 C C . ASN A 1 116 ? -19.740 16.897 4.209 1.00 75.81 116 ASN A C 1
ATOM 946 O O . ASN A 1 116 ? -20.250 17.432 3.226 1.00 75.81 116 ASN A O 1
ATOM 950 N N . GLY A 1 117 ? -20.206 15.749 4.721 1.00 70.00 117 GLY A N 1
ATOM 951 C CA . GLY A 1 117 ? -21.273 14.956 4.101 1.00 70.00 117 GLY A CA 1
ATOM 952 C C . GLY A 1 117 ? -20.858 14.281 2.788 1.00 70.00 117 GLY A C 1
ATOM 953 O O . GLY A 1 117 ? -21.709 13.984 1.956 1.00 70.00 117 GLY A O 1
ATOM 954 N N . GLU A 1 118 ? -19.558 14.075 2.576 1.00 75.31 118 GLU A N 1
ATOM 955 C CA . GLU A 1 118 ? -19.015 13.398 1.399 1.00 75.31 118 GLU A CA 1
ATOM 956 C C . GLU A 1 118 ? -19.112 11.871 1.534 1.00 75.31 118 GLU A C 1
ATOM 958 O O . GLU A 1 118 ? -19.026 11.309 2.629 1.00 75.31 118 GLU A O 1
ATOM 963 N N . ASP A 1 119 ? -19.236 11.188 0.394 1.00 78.81 119 ASP A N 1
ATOM 964 C CA . ASP A 1 119 ? -19.316 9.731 0.335 1.00 78.81 119 ASP A CA 1
ATOM 965 C C . ASP A 1 119 ? -18.041 9.060 0.866 1.00 78.81 119 ASP A C 1
ATOM 967 O O . ASP A 1 119 ? -16.912 9.405 0.493 1.00 78.81 119 ASP A O 1
ATOM 971 N N . VAL A 1 120 ? -18.227 8.037 1.702 1.00 82.50 120 VAL A N 1
ATOM 972 C CA . VAL A 1 120 ? -17.131 7.275 2.302 1.00 82.50 120 VAL A CA 1
ATOM 973 C C . VAL A 1 120 ? -17.109 5.853 1.756 1.00 82.50 120 VAL A C 1
ATOM 975 O O . VAL A 1 120 ? -18.127 5.166 1.684 1.00 82.50 120 VAL A O 1
ATOM 978 N N . PHE A 1 121 ? -15.907 5.398 1.413 1.00 82.56 121 PHE A N 1
ATOM 979 C CA . PHE A 1 121 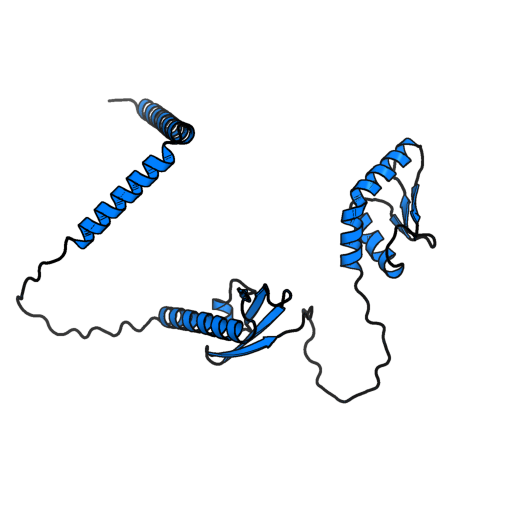? -15.666 4.093 0.816 1.00 82.56 121 PHE A CA 1
ATOM 980 C C . PHE A 1 121 ? -14.759 3.237 1.694 1.00 82.56 121 PHE A C 1
ATOM 982 O O . PHE A 1 121 ? -13.830 3.722 2.355 1.00 82.56 121 PHE A O 1
ATOM 989 N N . ILE A 1 122 ? -15.017 1.937 1.650 1.00 85.44 122 ILE A N 1
ATOM 990 C CA . ILE A 1 122 ? -14.279 0.898 2.351 1.00 85.44 122 ILE A CA 1
ATOM 991 C C . ILE A 1 122 ? -13.709 -0.083 1.335 1.00 85.44 122 ILE A C 1
ATOM 993 O O . ILE A 1 122 ? -14.359 -0.454 0.358 1.00 85.44 122 ILE A O 1
ATOM 997 N N . ARG A 1 123 ? -12.487 -0.536 1.601 1.00 85.12 123 ARG A N 1
ATOM 998 C CA . ARG A 1 123 ? -11.852 -1.654 0.917 1.00 85.12 123 ARG A CA 1
ATOM 999 C C . ARG A 1 123 ? -12.008 -2.915 1.755 1.00 85.12 123 ARG A C 1
ATOM 1001 O O . ARG A 1 123 ? -11.559 -2.943 2.901 1.00 85.12 123 ARG A O 1
ATOM 1008 N N . LEU A 1 124 ? -12.596 -3.951 1.164 1.00 82.38 124 LEU A N 1
ATOM 1009 C CA . LEU A 1 124 ? -12.673 -5.288 1.745 1.00 82.38 124 LEU A CA 1
ATOM 1010 C C . LEU A 1 124 ? -11.513 -6.154 1.244 1.00 82.38 124 LEU A C 1
ATOM 1012 O O . LEU A 1 124 ? -11.251 -6.233 0.043 1.00 82.38 124 LEU A O 1
ATOM 1016 N N . ASN A 1 125 ? -10.850 -6.821 2.181 1.00 77.19 125 ASN A N 1
ATOM 1017 C CA . ASN A 1 125 ? -9.822 -7.832 1.979 1.00 77.19 125 ASN A CA 1
ATOM 1018 C C . ASN A 1 125 ? -10.374 -9.195 2.421 1.00 77.19 125 ASN A C 1
ATOM 1020 O O . ASN A 1 125 ? -11.162 -9.276 3.363 1.00 77.19 125 ASN A O 1
ATOM 1024 N N . LYS A 1 126 ? -9.907 -10.279 1.788 1.00 71.06 126 LYS A N 1
ATOM 1025 C CA . LYS A 1 126 ? -10.310 -11.673 2.081 1.00 71.06 126 LYS A CA 1
ATOM 1026 C C . LYS A 1 126 ? -11.787 -12.012 1.809 1.00 71.06 126 LYS A C 1
ATOM 1028 O O . LYS A 1 126 ? -12.229 -13.092 2.169 1.00 71.06 126 LYS A O 1
ATOM 1033 N N . ALA A 1 127 ? -12.516 -11.164 1.085 1.00 62.38 127 ALA A N 1
ATOM 1034 C CA . ALA A 1 127 ? -13.895 -11.412 0.646 1.00 62.38 127 ALA A CA 1
ATOM 1035 C C . ALA A 1 127 ? -13.981 -12.120 -0.732 1.00 62.38 127 ALA A C 1
ATOM 1037 O O . ALA A 1 127 ? -14.908 -11.884 -1.505 1.00 62.38 127 ALA A O 1
ATOM 1038 N N . GLY A 1 128 ? -12.979 -12.938 -1.088 1.00 59.66 128 GLY A N 1
ATOM 1039 C CA . GLY A 1 128 ? -12.859 -13.533 -2.432 1.00 59.66 128 GLY A CA 1
ATOM 1040 C C . GLY A 1 128 ? -12.303 -12.581 -3.506 1.00 59.66 128 GLY A C 1
ATOM 1041 O O . GLY A 1 128 ? -12.572 -12.767 -4.687 1.00 59.66 128 GLY A O 1
ATOM 1042 N N . GLY A 1 129 ? -11.566 -11.545 -3.095 1.00 64.19 129 GLY A N 1
ATOM 1043 C CA . GLY A 1 129 ? -10.954 -10.518 -3.947 1.00 64.19 129 GLY A CA 1
ATOM 1044 C C . GLY A 1 129 ? -10.840 -9.185 -3.201 1.00 64.19 129 GLY A C 1
ATOM 1045 O O . GLY A 1 129 ? -11.328 -9.068 -2.073 1.00 64.19 129 GLY A O 1
ATOM 1046 N N . TYR A 1 130 ? -10.208 -8.183 -3.815 1.00 57.41 130 TYR A N 1
ATOM 1047 C CA . TYR A 1 130 ? -10.370 -6.797 -3.370 1.00 57.41 130 TYR A CA 1
ATOM 1048 C C . TYR A 1 130 ? -11.750 -6.325 -3.828 1.00 57.41 130 TYR A C 1
ATOM 1050 O O . TYR A 1 130 ? -12.115 -6.568 -4.974 1.00 57.41 130 TYR A O 1
ATOM 1058 N N . ARG A 1 131 ? -12.548 -5.714 -2.949 1.00 71.50 131 ARG A N 1
ATOM 1059 C CA . ARG A 1 131 ? -13.837 -5.105 -3.325 1.00 71.50 131 ARG A CA 1
ATOM 1060 C C . ARG A 1 131 ? -13.958 -3.725 -2.701 1.00 71.50 131 ARG A C 1
ATOM 1062 O O . ARG A 1 131 ? -13.609 -3.544 -1.530 1.00 71.50 131 ARG A O 1
ATOM 1069 N N . ARG A 1 132 ? -14.441 -2.760 -3.484 1.00 78.94 132 ARG A N 1
ATOM 1070 C CA . ARG A 1 132 ? -14.756 -1.410 -3.018 1.00 78.94 132 ARG A CA 1
ATOM 1071 C C . ARG A 1 132 ? -16.234 -1.357 -2.656 1.00 78.94 132 ARG A C 1
ATOM 1073 O O . ARG A 1 132 ? -17.087 -1.746 -3.445 1.00 78.94 132 ARG A O 1
ATOM 1080 N N . VAL A 1 133 ? -16.527 -0.890 -1.455 1.00 79.56 133 VAL A N 1
ATOM 1081 C CA . VAL A 1 133 ? -17.889 -0.820 -0.933 1.00 79.56 133 VAL A CA 1
ATOM 1082 C C . VAL A 1 133 ? -18.151 0.601 -0.469 1.00 79.56 133 VAL A C 1
ATOM 1084 O O . VAL A 1 133 ? -17.378 1.154 0.317 1.00 79.56 133 VAL A O 1
ATOM 1087 N N . LYS A 1 134 ? -19.217 1.212 -0.980 1.00 80.94 134 LYS A N 1
ATOM 1088 C CA . LYS A 1 134 ? -19.688 2.512 -0.514 1.00 80.94 134 LYS A CA 1
ATOM 1089 C C . LYS A 1 134 ? -20.509 2.300 0.754 1.00 80.94 134 LYS A C 1
ATOM 1091 O O . LYS A 1 134 ? -21.389 1.441 0.802 1.00 80.94 134 LYS A O 1
ATOM 1096 N N . VAL A 1 135 ? -20.206 3.069 1.794 1.00 76.94 135 VAL A N 1
ATOM 1097 C CA . VAL A 1 135 ? -20.978 3.044 3.038 1.00 76.94 135 VAL A CA 1
ATOM 1098 C C . VAL A 1 135 ? -22.108 4.047 2.898 1.00 76.94 135 VAL A C 1
ATOM 1100 O O . VAL A 1 135 ? -21.857 5.245 2.766 1.00 76.94 135 VAL A O 1
ATOM 1103 N N . LEU A 1 136 ? -23.349 3.571 2.933 1.00 70.62 136 LEU A N 1
ATOM 1104 C CA . LEU A 1 136 ? -24.514 4.447 2.927 1.00 70.62 136 LEU A CA 1
ATOM 1105 C C . LEU A 1 136 ? -24.714 4.986 4.343 1.00 70.62 136 LEU A C 1
ATOM 1107 O O . LEU A 1 136 ? -25.165 4.269 5.242 1.00 70.62 136 LEU A O 1
ATOM 1111 N N . ILE A 1 137 ? -24.323 6.243 4.547 1.00 68.56 137 ILE A N 1
ATOM 1112 C CA . ILE A 1 137 ? -24.400 6.930 5.837 1.00 68.56 137 ILE A CA 1
ATOM 1113 C C . ILE A 1 137 ? -25.492 7.989 5.747 1.00 68.56 137 ILE A C 1
ATOM 1115 O O . ILE A 1 137 ? -25.393 8.915 4.950 1.00 68.56 137 ILE A O 1
ATOM 1119 N N . THR A 1 138 ? -26.514 7.875 6.594 1.00 58.00 138 THR A N 1
ATOM 1120 C CA . THR A 1 138 ? -27.558 8.898 6.741 1.00 58.00 138 THR A CA 1
ATOM 1121 C C . THR A 1 138 ? -27.613 9.318 8.203 1.00 58.00 138 THR A C 1
ATOM 1123 O O . THR A 1 138 ? -27.783 8.472 9.077 1.00 58.00 138 THR A O 1
ATOM 1126 N N . ASN A 1 139 ? -27.446 10.614 8.492 1.00 56.78 139 ASN A N 1
ATOM 1127 C CA . ASN A 1 139 ? -27.425 11.152 9.863 1.00 56.78 139 ASN A CA 1
ATOM 1128 C C . ASN A 1 139 ? -26.437 10.419 10.802 1.00 56.78 139 ASN A C 1
ATOM 1130 O O . ASN A 1 139 ? -26.782 10.118 11.938 1.00 56.78 139 ASN A O 1
ATOM 1134 N N . LEU A 1 140 ? -25.234 10.080 10.313 1.00 60.06 140 LEU A N 1
ATOM 1135 C CA . LEU A 1 140 ? -24.210 9.278 11.015 1.00 60.06 140 LEU A CA 1
ATOM 1136 C C . LEU A 1 140 ? -24.609 7.825 11.357 1.00 60.06 140 LEU A C 1
ATOM 1138 O O . LEU A 1 140 ? -23.835 7.107 11.992 1.00 60.06 140 LEU A O 1
ATOM 1142 N N . PHE A 1 141 ? -25.750 7.335 10.871 1.00 55.47 141 PHE A N 1
ATOM 1143 C CA . PHE A 1 141 ? -26.120 5.923 10.958 1.00 55.47 141 PHE A CA 1
ATOM 1144 C C . PHE A 1 141 ? -25.778 5.193 9.657 1.00 55.47 141 PHE A C 1
ATOM 1146 O O . PHE A 1 141 ? -26.116 5.647 8.563 1.00 55.47 141 PHE A O 1
ATOM 1153 N N . VAL A 1 142 ? -25.115 4.038 9.780 1.00 60.44 142 VAL A N 1
ATOM 1154 C CA . VAL A 1 142 ? -24.849 3.147 8.642 1.00 60.44 142 VAL A CA 1
ATOM 1155 C C . VAL A 1 142 ? -26.132 2.405 8.299 1.00 60.44 142 VAL A C 1
ATOM 1157 O O . VAL A 1 142 ? -26.606 1.589 9.095 1.00 60.44 142 VAL A O 1
ATOM 1160 N N . GLN A 1 143 ? -26.689 2.689 7.128 1.00 60.59 143 GLN A N 1
ATOM 1161 C CA . GLN A 1 143 ? -27.939 2.089 6.669 1.00 60.59 143 GLN A CA 1
ATOM 1162 C C . GLN A 1 143 ? -27.700 0.844 5.806 1.00 60.59 143 GLN A C 1
ATOM 1164 O O . GLN A 1 143 ? -28.548 -0.044 5.772 1.00 60.59 143 GLN A O 1
ATOM 1169 N N . GLY A 1 144 ? -26.533 0.746 5.165 1.00 60.59 144 GLY A N 1
ATOM 1170 C CA . GLY A 1 144 ? -26.167 -0.402 4.343 1.00 60.59 144 GLY A CA 1
ATOM 1171 C C . GLY A 1 144 ? -24.807 -0.252 3.667 1.00 60.59 144 GLY A C 1
ATOM 1172 O O . GLY A 1 144 ? -24.155 0.794 3.751 1.00 60.59 144 GLY A O 1
ATOM 1173 N N . LEU A 1 145 ? -24.394 -1.330 3.012 1.00 70.94 145 LEU A N 1
ATOM 1174 C CA . LEU A 1 145 ? -23.177 -1.434 2.222 1.00 70.94 145 LEU A CA 1
ATOM 1175 C C . LEU A 1 145 ? -23.585 -1.610 0.757 1.00 70.94 145 LEU A C 1
ATOM 1177 O O . LEU A 1 145 ? -24.329 -2.526 0.422 1.00 70.94 145 LEU A O 1
ATOM 1181 N N . GLU A 1 146 ? -23.123 -0.720 -0.114 1.00 71.56 146 GLU A N 1
ATOM 1182 C CA . GLU A 1 146 ? -23.349 -0.837 -1.553 1.00 71.56 146 GLU A CA 1
ATOM 1183 C C . GLU A 1 146 ? -22.051 -1.294 -2.216 1.00 71.56 146 GLU A C 1
ATOM 1185 O O . GLU A 1 146 ? -21.028 -0.601 -2.182 1.00 71.56 146 GLU A O 1
ATOM 1190 N N . VAL A 1 147 ? -22.069 -2.504 -2.773 1.00 64.38 147 VAL A N 1
ATOM 1191 C CA . VAL A 1 147 ? -20.914 -3.068 -3.474 1.00 64.38 147 VAL A CA 1
ATOM 1192 C C . VAL A 1 147 ? -20.786 -2.355 -4.808 1.00 64.38 147 VAL A C 1
ATOM 1194 O O . VAL A 1 147 ? -21.576 -2.582 -5.720 1.00 64.38 147 VAL A O 1
ATOM 1197 N N . MET A 1 148 ? -19.771 -1.507 -4.923 1.00 56.56 148 MET A N 1
ATOM 1198 C CA . MET A 1 148 ? -19.453 -0.862 -6.185 1.00 56.56 148 MET A CA 1
ATOM 1199 C C . MET A 1 148 ? -18.649 -1.867 -7.023 1.00 56.56 148 MET A C 1
ATOM 1201 O O . MET A 1 148 ? -17.597 -2.329 -6.559 1.00 56.56 148 MET A O 1
ATOM 1205 N N . PRO A 1 149 ? -19.092 -2.236 -8.239 1.00 51.66 149 PRO A N 1
ATOM 1206 C CA . PRO A 1 149 ? -18.176 -2.842 -9.196 1.00 51.66 149 PRO A CA 1
ATOM 1207 C C . PRO A 1 149 ? -16.995 -1.882 -9.412 1.00 51.66 149 PRO A C 1
ATOM 1209 O O . PRO A 1 149 ? -17.120 -0.675 -9.211 1.00 51.66 149 PRO A O 1
ATOM 1212 N N . TYR A 1 150 ? -15.819 -2.409 -9.762 1.00 44.97 150 TYR A N 1
ATOM 1213 C CA . TYR A 1 150 ? -14.673 -1.568 -10.110 1.00 44.97 150 TYR A CA 1
ATOM 1214 C C . TYR A 1 150 ? -14.997 -0.773 -11.370 1.00 44.97 150 TYR A C 1
ATOM 1216 O O . TYR A 1 150 ? -14.687 -1.206 -12.477 1.00 44.97 150 TYR A O 1
ATOM 1224 N N . THR A 1 151 ? -15.602 0.394 -11.211 1.00 39.69 151 THR A N 1
ATOM 1225 C CA . THR A 1 151 ? -15.639 1.375 -12.276 1.00 39.69 151 THR A CA 1
ATOM 1226 C C . THR A 1 151 ? -14.447 2.298 -12.081 1.00 39.69 151 THR A C 1
ATOM 1228 O O . THR A 1 151 ? -14.291 2.947 -11.042 1.00 39.69 151 THR A O 1
ATOM 1231 N N . ASN A 1 152 ? -13.563 2.325 -13.078 1.00 41.12 152 ASN A N 1
ATOM 1232 C CA . ASN A 1 152 ? -12.565 3.374 -13.253 1.00 41.12 152 ASN A CA 1
ATOM 1233 C C . ASN A 1 152 ? -13.303 4.698 -13.520 1.00 41.12 152 ASN A C 1
ATOM 1235 O O . ASN A 1 152 ? -13.374 5.174 -14.644 1.00 41.12 152 ASN A O 1
ATOM 1239 N N . GLU A 1 153 ? -13.915 5.266 -12.484 1.00 37.78 153 GLU A N 1
ATOM 1240 C CA . GLU A 1 153 ? -14.728 6.478 -12.547 1.00 37.78 153 GLU A CA 1
ATOM 1241 C C . GLU A 1 153 ? -13.950 7.654 -11.953 1.00 37.78 153 GLU A C 1
ATOM 1243 O O . GLU A 1 153 ? -14.210 8.148 -10.855 1.00 37.78 153 GLU A O 1
ATOM 1248 N N . GLN A 1 154 ? -12.986 8.154 -12.721 1.00 42.28 154 GLN A N 1
ATOM 1249 C CA . GLN A 1 154 ? -12.906 9.597 -12.895 1.00 42.28 154 GLN A CA 1
ATOM 1250 C C . GLN A 1 154 ? -13.518 9.899 -14.259 1.00 42.28 154 GLN A C 1
ATOM 1252 O O . GLN A 1 154 ? -12.959 9.542 -15.286 1.00 42.28 154 GLN A O 1
ATOM 1257 N N . GLN A 1 155 ? -14.655 10.594 -14.209 1.00 45.22 155 GLN A N 1
ATOM 1258 C CA . GLN A 1 155 ? -15.479 11.077 -15.319 1.00 45.22 155 GLN A CA 1
ATOM 1259 C C . GLN A 1 155 ? -16.455 10.068 -15.929 1.00 45.22 155 GLN A C 1
ATOM 1261 O O . GLN A 1 155 ? -16.241 9.611 -17.038 1.00 45.22 155 GLN A O 1
ATOM 1266 N N . VAL A 1 156 ? -17.617 9.891 -15.296 1.00 39.31 156 VAL A N 1
ATOM 1267 C CA . VAL A 1 156 ? -18.895 10.010 -16.018 1.00 39.31 156 VAL A CA 1
ATOM 1268 C C . VAL A 1 156 ? -19.902 10.663 -15.067 1.00 39.31 156 VAL A C 1
ATOM 1270 O O . VAL A 1 156 ? -20.231 10.117 -14.018 1.00 39.31 156 VAL A O 1
ATOM 1273 N N . LYS A 1 157 ? -20.361 11.876 -15.397 1.00 32.72 157 LYS A N 1
ATOM 1274 C CA . LYS A 1 157 ? -21.600 12.414 -14.822 1.00 32.72 157 LYS A CA 1
ATOM 1275 C C . LYS A 1 157 ? -22.787 11.720 -15.509 1.00 32.72 157 LYS A C 1
ATOM 1277 O O . LYS A 1 157 ? -22.683 11.460 -16.706 1.00 32.72 157 LYS A O 1
ATOM 1282 N N . PRO A 1 158 ? -23.891 11.462 -14.791 1.00 42.72 158 PRO A N 1
ATOM 1283 C CA . PRO A 1 158 ? -24.966 10.581 -15.246 1.00 42.72 158 PRO A CA 1
ATOM 1284 C C . PRO A 1 158 ? -25.665 11.110 -16.501 1.00 42.72 158 PRO A C 1
ATOM 1286 O O . PRO A 1 158 ? -26.047 12.280 -16.537 1.00 42.72 158 PRO A O 1
ATOM 1289 N N . ILE A 1 159 ? -25.884 10.243 -17.490 1.00 38.44 159 ILE A N 1
ATOM 1290 C CA . ILE A 1 159 ? -26.952 10.434 -18.474 1.00 38.44 159 ILE A CA 1
ATOM 1291 C C . ILE A 1 159 ? -28.018 9.389 -18.160 1.00 38.44 159 ILE A C 1
ATOM 1293 O O . ILE A 1 159 ? -27.725 8.203 -18.033 1.00 38.44 159 ILE A O 1
ATOM 1297 N N . GLU A 1 160 ? -29.220 9.914 -17.948 1.00 40.03 160 GLU A N 1
ATOM 1298 C CA . GLU A 1 160 ? -30.453 9.254 -17.543 1.00 40.03 160 GLU A CA 1
ATOM 1299 C C . GLU A 1 160 ? -30.776 7.986 -18.336 1.00 40.03 160 GLU A C 1
ATOM 1301 O O . GLU A 1 160 ? -30.595 7.914 -19.553 1.00 40.03 160 GLU A O 1
ATOM 1306 N N . GLU A 1 161 ? -31.370 7.031 -17.621 1.00 46.62 161 GLU A N 1
ATOM 1307 C CA . GLU A 1 161 ? -32.156 5.933 -18.171 1.00 46.62 161 GLU A CA 1
ATOM 1308 C C . GLU A 1 161 ? -33.153 6.442 -19.226 1.00 46.62 161 GLU A C 1
ATOM 1310 O O . GLU A 1 161 ? -34.136 7.113 -18.908 1.00 46.62 161 GLU A O 1
ATOM 1315 N N . LYS A 1 162 ? -32.948 6.053 -20.486 1.00 35.44 162 LYS A N 1
ATOM 1316 C CA . LYS A 1 162 ? -34.026 5.906 -21.468 1.00 35.44 162 LYS A CA 1
ATOM 1317 C C . LYS A 1 162 ? -33.785 4.661 -22.312 1.00 35.44 162 LYS A C 1
ATOM 1319 O O . LYS A 1 162 ? -32.914 4.680 -23.164 1.00 35.44 162 LYS A O 1
ATOM 1324 N N . GLU A 1 163 ? -34.592 3.641 -22.007 1.00 35.06 163 GLU A N 1
ATOM 1325 C CA . GLU A 1 163 ? -35.174 2.575 -22.847 1.00 35.06 163 GLU A CA 1
ATOM 1326 C C . GLU A 1 163 ? -34.333 1.866 -23.942 1.00 35.06 163 GLU A C 1
ATOM 1328 O O . GLU A 1 163 ? -33.423 2.422 -24.544 1.00 35.06 163 GLU A O 1
ATOM 1333 N N . PRO A 1 164 ? -34.622 0.578 -24.225 1.00 44.34 164 PRO A N 1
ATOM 1334 C CA . PRO A 1 164 ? -33.648 -0.348 -24.788 1.00 44.34 164 PRO A CA 1
ATOM 1335 C C . PRO A 1 164 ? -33.507 -0.164 -26.302 1.00 44.34 164 PRO A C 1
ATOM 1337 O O . PRO A 1 164 ? -34.291 -0.697 -27.087 1.00 44.34 164 PRO A O 1
ATOM 1340 N N . SER A 1 165 ? -32.476 0.554 -26.736 1.00 37.03 165 SER A N 1
ATOM 1341 C CA . SER A 1 165 ? -32.083 0.620 -28.143 1.00 37.03 165 SER A CA 1
ATOM 1342 C C . SER A 1 165 ? -30.900 -0.310 -28.413 1.00 37.03 165 SER A C 1
ATOM 1344 O O . SER A 1 165 ? -29.772 -0.010 -28.037 1.00 37.03 165 SER A O 1
ATOM 1346 N N . VAL A 1 166 ? -31.225 -1.449 -29.035 1.00 42.06 166 VAL A N 1
ATOM 1347 C CA . VAL A 1 166 ? -30.400 -2.351 -29.863 1.00 42.06 166 VAL A CA 1
ATOM 1348 C C . VAL A 1 166 ? -28.887 -2.122 -29.758 1.00 42.06 166 VAL A C 1
ATOM 1350 O O . VAL A 1 166 ? -28.337 -1.215 -30.377 1.00 42.06 166 VAL A O 1
ATOM 1353 N N . VAL A 1 167 ? -28.229 -3.005 -29.004 1.00 40.97 167 VAL A N 1
ATOM 1354 C CA . VAL A 1 167 ? -26.770 -3.116 -28.907 1.00 40.97 167 VAL A CA 1
ATOM 1355 C C . VAL A 1 167 ? -26.220 -3.440 -30.298 1.00 40.97 167 VAL A C 1
ATOM 1357 O O . VAL A 1 167 ? -26.341 -4.564 -30.779 1.00 40.97 167 VAL A O 1
ATOM 1360 N N . ALA A 1 168 ? -25.655 -2.440 -30.971 1.00 44.88 168 ALA A N 1
ATOM 1361 C CA . ALA A 1 168 ? -24.595 -2.697 -31.928 1.00 44.88 168 ALA A CA 1
ATOM 1362 C C . ALA A 1 168 ? -23.349 -2.987 -31.087 1.00 44.88 168 ALA A C 1
ATOM 1364 O O . ALA A 1 168 ? -22.919 -2.123 -30.326 1.00 44.88 168 ALA A O 1
ATOM 1365 N N . ASP A 1 169 ? -22.843 -4.218 -31.169 1.00 44.12 169 ASP A N 1
ATOM 1366 C CA . ASP A 1 169 ? -21.596 -4.649 -30.538 1.00 44.12 169 ASP A CA 1
ATOM 1367 C C . ASP A 1 169 ? -20.433 -3.780 -31.048 1.00 44.12 169 ASP A C 1
ATOM 1369 O O . ASP A 1 169 ? -19.766 -4.109 -32.031 1.00 44.12 169 ASP A O 1
ATOM 1373 N N . GLU A 1 170 ? -20.179 -2.645 -30.397 1.00 49.84 170 GLU A N 1
ATOM 1374 C CA . GLU A 1 170 ? -18.853 -2.042 -30.424 1.00 49.84 170 GLU A CA 1
ATOM 1375 C C . GLU A 1 170 ? -17.953 -2.931 -29.557 1.00 49.84 170 GLU A C 1
ATOM 1377 O O . GLU A 1 170 ? -18.268 -3.153 -28.382 1.00 49.84 170 GLU A O 1
ATOM 1382 N N . PRO A 1 171 ? -16.859 -3.494 -30.102 1.00 46.84 171 PRO A N 1
ATOM 1383 C CA . PRO A 1 171 ? -16.008 -4.382 -29.333 1.00 46.84 171 PRO A CA 1
ATOM 1384 C C . PRO A 1 171 ? -15.443 -3.602 -28.148 1.00 46.84 171 PRO A C 1
ATOM 1386 O O . PRO A 1 171 ? -14.748 -2.600 -28.325 1.00 46.84 171 PRO A O 1
ATOM 1389 N N . LEU A 1 172 ? -15.764 -4.070 -26.937 1.00 53.22 172 LEU A N 1
ATOM 1390 C CA . LEU A 1 172 ? -15.145 -3.641 -25.686 1.00 53.22 172 LEU A CA 1
ATOM 1391 C C . LEU A 1 172 ? -13.636 -3.528 -25.921 1.00 53.22 172 LEU A C 1
ATOM 1393 O O . LEU A 1 172 ? -12.965 -4.536 -26.132 1.00 53.22 172 LEU A O 1
ATOM 1397 N N . LYS A 1 173 ? -13.109 -2.300 -25.933 1.00 59.91 173 LYS A N 1
ATOM 1398 C CA . LYS A 1 173 ? -11.685 -2.042 -26.146 1.00 59.91 173 LYS A CA 1
ATOM 1399 C C . LYS A 1 173 ? -10.911 -2.642 -24.973 1.00 59.91 173 LYS A C 1
ATOM 1401 O O . LYS A 1 173 ? -10.824 -2.035 -23.906 1.00 59.91 173 LYS A O 1
ATOM 1406 N N . VAL A 1 174 ? -10.400 -3.854 -25.161 1.00 68.62 174 VAL A N 1
ATOM 1407 C CA . VAL A 1 174 ? -9.603 -4.565 -24.160 1.00 68.62 174 VAL A CA 1
ATOM 1408 C C . VAL A 1 174 ? -8.336 -3.750 -23.896 1.00 68.62 174 VAL A C 1
ATOM 1410 O O . VAL A 1 174 ? -7.626 -3.371 -24.827 1.00 68.62 174 VAL A O 1
ATOM 1413 N N . ASN A 1 175 ? -8.076 -3.422 -22.628 1.00 81.38 175 ASN A N 1
ATOM 1414 C CA . ASN A 1 175 ? -6.853 -2.722 -22.248 1.00 81.38 175 ASN A CA 1
ATOM 1415 C C . ASN A 1 175 ? -5.709 -3.733 -22.092 1.00 81.38 175 ASN A C 1
ATOM 1417 O O . ASN A 1 175 ? -5.709 -4.533 -21.157 1.00 81.38 175 ASN A O 1
ATOM 1421 N N . TYR A 1 176 ? -4.733 -3.668 -22.995 1.00 86.19 176 TYR A N 1
ATOM 1422 C CA . TYR A 1 176 ? -3.567 -4.550 -23.023 1.00 86.19 176 TYR A CA 1
ATOM 1423 C C . TYR A 1 176 ? -2.354 -4.021 -22.243 1.00 86.19 176 TYR A C 1
ATOM 1425 O O . TYR A 1 176 ? -1.332 -4.700 -22.196 1.00 86.19 176 TYR A O 1
ATOM 1433 N N . GLU A 1 177 ? -2.454 -2.850 -21.607 1.00 84.75 177 GLU A N 1
ATOM 1434 C CA . GLU A 1 177 ? -1.343 -2.188 -20.905 1.00 84.75 177 GLU A CA 1
ATOM 1435 C C . GLU A 1 177 ? -0.771 -3.041 -19.766 1.00 84.75 177 GLU A C 1
ATOM 1437 O O . GLU A 1 177 ? 0.434 -3.257 -19.709 1.00 84.75 177 GLU A O 1
ATOM 1442 N N . LEU A 1 178 ? -1.627 -3.603 -18.904 1.00 87.56 178 LEU A N 1
ATOM 1443 C CA . LEU A 1 178 ? -1.162 -4.422 -17.778 1.00 87.56 178 LEU A CA 1
ATOM 1444 C C . LEU A 1 178 ? -0.457 -5.699 -18.255 1.00 87.56 178 LEU A C 1
ATOM 1446 O O . LEU A 1 178 ? 0.575 -6.081 -17.719 1.00 87.56 178 LEU A O 1
ATOM 1450 N N . MET A 1 179 ? -0.988 -6.336 -19.300 1.00 89.06 179 MET A N 1
ATOM 1451 C CA . MET A 1 179 ? -0.379 -7.538 -19.866 1.00 89.06 179 MET A CA 1
ATOM 1452 C C . MET A 1 179 ? 0.953 -7.223 -20.553 1.00 89.06 179 MET A C 1
ATOM 1454 O O . MET A 1 179 ? 1.893 -8.008 -20.457 1.00 89.06 179 MET A O 1
ATOM 1458 N N . ALA A 1 180 ? 1.038 -6.085 -21.245 1.00 88.94 180 ALA A N 1
ATOM 1459 C CA . ALA A 1 180 ? 2.276 -5.624 -21.855 1.00 88.94 180 ALA A CA 1
ATOM 1460 C C . ALA A 1 180 ? 3.350 -5.331 -20.803 1.00 88.94 180 ALA A C 1
AT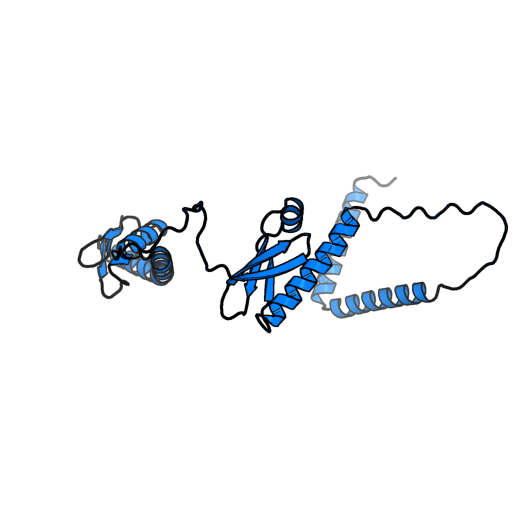OM 1462 O O . ALA A 1 180 ? 4.495 -5.739 -20.988 1.00 88.94 180 ALA A O 1
ATOM 1463 N N . PHE A 1 181 ? 2.963 -4.690 -19.698 1.00 88.94 181 PHE A N 1
ATOM 1464 C CA . PHE A 1 181 ? 3.837 -4.417 -18.564 1.00 88.94 181 PHE A CA 1
ATOM 1465 C C . PHE A 1 181 ? 4.362 -5.715 -17.937 1.00 88.94 181 PHE A C 1
ATOM 1467 O O . PHE A 1 181 ? 5.574 -5.921 -17.888 1.00 88.94 181 PHE A O 1
ATOM 1474 N N . ASP A 1 182 ? 3.463 -6.628 -17.556 1.00 91.31 182 ASP A N 1
ATOM 1475 C CA . ASP A 1 182 ? 3.833 -7.907 -16.942 1.00 91.31 182 ASP A CA 1
ATOM 1476 C C . ASP A 1 182 ? 4.726 -8.740 -17.874 1.00 91.31 182 ASP A C 1
ATOM 1478 O O . ASP A 1 182 ? 5.698 -9.362 -17.440 1.00 91.31 182 ASP A O 1
ATOM 1482 N N . TRP A 1 183 ? 4.419 -8.771 -19.175 1.00 92.62 183 TRP A N 1
ATOM 1483 C CA . TRP A 1 183 ? 5.250 -9.484 -20.142 1.00 92.62 183 TRP A CA 1
ATOM 1484 C C . TRP A 1 183 ? 6.636 -8.840 -20.259 1.00 92.62 183 TRP A C 1
ATOM 1486 O O . TRP A 1 183 ? 7.635 -9.556 -20.185 1.00 92.62 183 TRP A O 1
ATOM 1496 N N . ALA A 1 184 ? 6.717 -7.513 -20.384 1.00 89.88 184 ALA A N 1
ATOM 1497 C CA . ALA A 1 184 ? 7.987 -6.805 -20.502 1.00 89.88 184 ALA A CA 1
ATOM 1498 C C . ALA A 1 184 ? 8.866 -7.001 -19.255 1.00 89.88 184 ALA A C 1
ATOM 1500 O O . ALA A 1 184 ? 10.034 -7.352 -19.404 1.00 89.88 184 ALA A O 1
ATOM 1501 N N . GLU A 1 185 ? 8.316 -6.893 -18.039 1.00 91.31 185 GLU A N 1
ATOM 1502 C CA . GLU A 1 185 ? 9.081 -7.112 -16.798 1.00 91.31 185 GLU A CA 1
ATOM 1503 C C . GLU A 1 185 ? 9.658 -8.530 -16.698 1.00 91.31 185 GLU A C 1
ATOM 1505 O O . GLU A 1 185 ? 10.795 -8.713 -16.259 1.00 91.31 185 GLU A O 1
ATOM 1510 N N . ASN A 1 186 ? 8.903 -9.537 -17.138 1.00 91.88 186 ASN A N 1
ATOM 1511 C CA . ASN A 1 186 ? 9.352 -10.927 -17.080 1.00 91.88 186 ASN A CA 1
ATOM 1512 C C . ASN A 1 186 ? 10.419 -11.264 -18.135 1.00 91.88 186 ASN A C 1
ATOM 1514 O O . ASN A 1 186 ? 11.211 -12.180 -17.916 1.00 91.88 186 ASN A O 1
ATOM 1518 N N . HIS A 1 187 ? 10.463 -10.535 -19.254 1.00 90.31 187 HIS A N 1
ATOM 1519 C CA . HIS A 1 187 ? 11.335 -10.859 -20.390 1.00 90.31 187 HIS A CA 1
ATOM 1520 C C . HIS A 1 187 ? 12.484 -9.859 -20.589 1.00 90.31 187 HIS A C 1
ATOM 1522 O O . HIS A 1 187 ? 13.427 -10.164 -21.315 1.00 90.31 187 HIS A O 1
ATOM 1528 N N . ILE A 1 188 ? 12.484 -8.698 -19.921 1.00 90.12 188 ILE A N 1
ATOM 1529 C CA . ILE A 1 188 ? 13.498 -7.647 -20.123 1.00 90.12 188 ILE A CA 1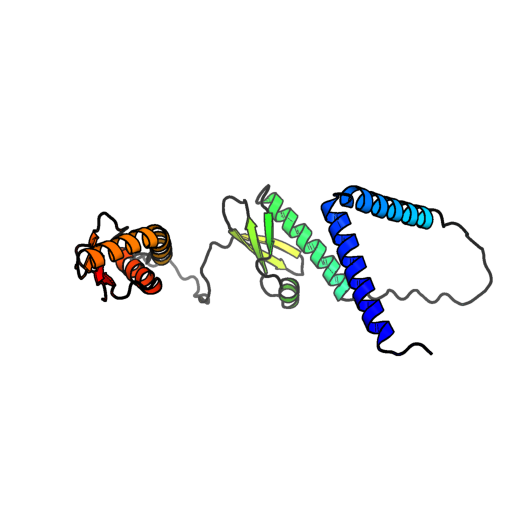
ATOM 1530 C C . ILE A 1 188 ? 14.931 -8.122 -19.845 1.00 90.12 188 ILE A C 1
ATOM 1532 O O . ILE A 1 188 ? 15.855 -7.754 -20.567 1.00 90.12 188 ILE A O 1
ATOM 1536 N N . ALA A 1 189 ? 15.134 -8.970 -18.832 1.00 89.44 189 ALA A N 1
ATOM 1537 C CA . ALA A 1 189 ? 16.461 -9.481 -18.490 1.00 89.44 189 ALA A CA 1
ATOM 1538 C C . ALA A 1 189 ? 17.029 -10.381 -19.600 1.00 89.44 189 ALA A C 1
ATOM 1540 O O . ALA A 1 189 ? 18.169 -10.198 -20.025 1.00 89.44 189 ALA A O 1
ATOM 1541 N N . GLU A 1 190 ? 16.210 -11.306 -20.105 1.00 91.56 190 GLU A N 1
ATOM 1542 C CA . GLU A 1 190 ? 16.574 -12.189 -21.213 1.00 91.56 190 GLU A CA 1
ATOM 1543 C C . GLU A 1 190 ? 16.765 -11.399 -22.514 1.00 91.56 190 GLU A C 1
ATOM 1545 O O . GLU A 1 190 ? 17.731 -11.622 -23.243 1.00 91.56 190 GLU A O 1
ATOM 1550 N N . LEU A 1 191 ? 15.878 -10.440 -22.797 1.00 90.44 191 LEU A N 1
ATOM 1551 C CA . LEU A 1 191 ? 15.978 -9.584 -23.978 1.00 90.44 191 LEU A CA 1
ATOM 1552 C C . LEU A 1 191 ? 17.267 -8.771 -23.972 1.00 90.44 191 LEU A C 1
ATOM 1554 O O . LEU A 1 191 ? 17.937 -8.705 -24.996 1.00 90.44 191 LEU A O 1
ATOM 1558 N N . ASN A 1 192 ? 17.662 -8.221 -22.825 1.00 89.50 192 ASN A N 1
ATOM 1559 C CA . ASN A 1 192 ? 18.927 -7.505 -22.695 1.00 89.50 192 ASN A CA 1
ATOM 1560 C C . ASN A 1 192 ? 20.135 -8.417 -22.940 1.00 89.50 192 ASN A C 1
ATOM 1562 O O . ASN A 1 192 ? 21.078 -8.012 -23.618 1.00 89.50 192 ASN A O 1
ATOM 1566 N N . GLU A 1 193 ? 20.113 -9.657 -22.447 1.00 91.25 193 GLU A N 1
ATOM 1567 C CA . GLU A 1 193 ? 21.164 -10.636 -22.742 1.00 91.25 193 GLU A CA 1
ATOM 1568 C C . GLU A 1 193 ? 21.218 -10.972 -24.241 1.00 91.25 193 GLU A C 1
ATOM 1570 O O . GLU A 1 193 ? 22.290 -10.928 -24.849 1.00 91.25 193 GLU A O 1
ATOM 1575 N N . ARG A 1 194 ? 20.063 -11.230 -24.869 1.00 89.81 194 ARG A N 1
ATOM 1576 C CA . ARG A 1 194 ? 19.953 -11.486 -26.315 1.00 89.81 194 ARG A CA 1
ATOM 1577 C C . ARG A 1 194 ? 20.434 -10.290 -27.145 1.00 89.81 194 ARG A C 1
ATOM 1579 O O . ARG A 1 194 ? 21.165 -10.493 -28.113 1.00 89.81 194 ARG A O 1
ATOM 1586 N N . CYS A 1 195 ? 20.081 -9.065 -26.753 1.00 87.75 195 CYS A N 1
ATOM 1587 C CA . CYS A 1 195 ? 20.574 -7.826 -27.359 1.00 87.75 195 CYS A CA 1
ATOM 1588 C C . CYS A 1 195 ? 22.100 -7.740 -27.263 1.00 87.75 195 CYS A C 1
ATOM 1590 O O . CYS A 1 195 ? 22.765 -7.554 -28.278 1.00 87.75 195 CYS A O 1
ATOM 1592 N N . ASN A 1 196 ? 22.670 -7.935 -26.071 1.00 88.81 196 ASN A N 1
ATOM 1593 C CA . ASN A 1 196 ? 24.117 -7.871 -25.856 1.00 88.81 196 ASN A CA 1
ATOM 1594 C C . ASN A 1 196 ? 24.873 -8.933 -26.668 1.00 88.81 196 ASN A C 1
ATOM 1596 O O . ASN A 1 196 ? 25.901 -8.631 -27.275 1.00 88.81 196 ASN A O 1
ATOM 1600 N N . ASN A 1 197 ? 24.345 -10.157 -26.729 1.00 89.69 197 ASN A N 1
ATOM 1601 C CA . ASN A 1 197 ? 24.913 -11.230 -27.544 1.00 89.69 197 ASN A CA 1
ATOM 1602 C C . ASN A 1 197 ? 24.847 -10.889 -29.040 1.00 89.69 197 ASN A C 1
ATOM 1604 O O . ASN A 1 197 ? 25.822 -11.081 -29.760 1.00 89.69 197 ASN A O 1
ATOM 1608 N N . ALA A 1 198 ? 23.732 -10.324 -29.506 1.00 86.81 198 ALA A N 1
ATOM 1609 C CA . ALA A 1 198 ? 23.580 -9.888 -30.890 1.00 86.81 198 ALA A CA 1
ATOM 1610 C C . ALA A 1 198 ? 24.539 -8.739 -31.255 1.00 86.81 198 ALA A C 1
ATOM 1612 O O . ALA A 1 198 ? 25.132 -8.781 -32.333 1.00 86.81 198 ALA A O 1
ATOM 1613 N N . ILE A 1 199 ? 24.767 -7.779 -30.349 1.00 86.88 199 ILE A N 1
ATOM 1614 C CA . ILE A 1 199 ? 25.797 -6.738 -30.515 1.00 86.88 199 ILE A CA 1
ATOM 1615 C C . ILE A 1 199 ? 27.190 -7.383 -30.609 1.00 86.88 199 ILE A C 1
ATOM 1617 O O . ILE A 1 199 ? 27.972 -7.029 -31.490 1.00 86.88 199 ILE A O 1
ATOM 1621 N N . GLY A 1 200 ? 27.489 -8.357 -29.742 1.00 85.69 200 GLY A N 1
ATOM 1622 C CA . GLY A 1 200 ? 28.751 -9.108 -29.758 1.00 85.69 200 GLY A CA 1
ATOM 1623 C C . GLY A 1 200 ? 28.983 -9.904 -31.049 1.00 85.69 200 GLY A C 1
ATOM 1624 O O . GLY A 1 200 ? 30.117 -10.002 -31.515 1.00 85.69 200 GLY A O 1
ATOM 1625 N N . ASP A 1 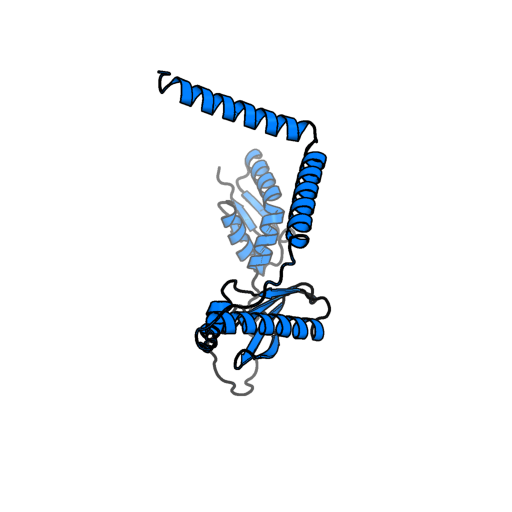201 ? 27.908 -10.404 -31.659 1.00 86.81 201 ASP A N 1
ATOM 1626 C CA . ASP A 1 201 ? 27.909 -11.097 -32.954 1.00 86.81 201 ASP A CA 1
ATOM 1627 C C . ASP A 1 201 ? 27.989 -10.142 -34.165 1.00 86.81 201 ASP A C 1
ATOM 1629 O O . ASP A 1 201 ? 28.075 -10.606 -35.305 1.00 86.81 201 ASP A O 1
ATOM 1633 N N . GLY A 1 202 ? 27.924 -8.822 -33.952 1.00 84.38 202 GLY A N 1
ATOM 1634 C CA . GLY A 1 202 ? 27.892 -7.816 -35.020 1.00 84.38 202 GLY A CA 1
ATOM 1635 C C . GLY A 1 202 ? 26.551 -7.723 -35.758 1.00 84.38 202 GLY A C 1
ATOM 1636 O O . GLY A 1 202 ? 26.528 -7.379 -36.938 1.00 84.38 202 GLY A O 1
ATOM 1637 N N . LYS A 1 203 ? 25.441 -8.076 -35.100 1.00 85.50 203 LYS A N 1
ATOM 1638 C CA . LYS A 1 203 ? 24.078 -7.928 -35.633 1.00 85.50 203 LYS A CA 1
ATOM 1639 C C . LYS A 1 203 ? 23.492 -6.578 -35.220 1.00 85.50 203 LYS A C 1
ATOM 1641 O O . LYS A 1 203 ? 23.599 -6.180 -34.065 1.00 85.50 203 LYS A O 1
ATOM 1646 N N . ASP A 1 204 ? 22.761 -5.950 -36.138 1.00 84.44 204 ASP A N 1
ATOM 1647 C CA . ASP A 1 204 ? 22.167 -4.618 -35.925 1.00 84.44 204 ASP A CA 1
ATOM 1648 C C . ASP A 1 204 ? 20.719 -4.670 -35.405 1.00 84.44 204 ASP A C 1
ATOM 1650 O O . ASP A 1 204 ? 20.109 -3.646 -35.099 1.00 84.44 204 ASP A O 1
ATOM 1654 N N . SER A 1 205 ? 20.110 -5.860 -35.339 1.00 85.88 205 SER A N 1
ATOM 1655 C CA . SER A 1 205 ? 18.739 -6.014 -34.843 1.00 85.88 205 SER A CA 1
ATOM 1656 C C . SER A 1 205 ? 18.434 -7.423 -34.351 1.00 85.88 205 SER A C 1
ATOM 1658 O O . SER A 1 205 ? 19.038 -8.396 -34.812 1.00 85.88 205 SER A O 1
ATOM 1660 N N . ILE A 1 206 ? 17.449 -7.518 -33.458 1.00 89.12 206 ILE A N 1
ATOM 1661 C CA . ILE A 1 206 ? 16.813 -8.771 -33.040 1.00 89.12 206 ILE A CA 1
ATOM 1662 C C . ILE A 1 206 ? 15.320 -8.736 -33.382 1.00 89.12 206 ILE A C 1
ATOM 1664 O O . ILE A 1 206 ? 14.695 -7.674 -33.370 1.00 89.12 206 ILE A O 1
ATOM 1668 N N . LEU A 1 207 ? 14.752 -9.897 -33.709 1.00 88.81 207 LEU A N 1
ATOM 1669 C CA . LEU A 1 207 ? 13.330 -10.062 -34.003 1.00 88.81 207 LEU A CA 1
ATOM 1670 C C . LEU A 1 207 ? 12.702 -10.968 -32.947 1.00 88.81 207 LEU A C 1
ATOM 1672 O O . LEU A 1 207 ? 13.108 -12.119 -32.805 1.00 88.81 207 LEU A O 1
ATOM 1676 N N . LEU A 1 208 ? 11.708 -10.438 -32.244 1.00 88.94 208 LEU A N 1
ATOM 1677 C CA . LEU A 1 208 ? 10.791 -11.193 -31.401 1.00 88.94 208 LEU A CA 1
ATOM 1678 C C . LEU A 1 208 ? 9.682 -11.732 -32.285 1.00 88.94 208 LEU A C 1
ATOM 1680 O O . LEU A 1 208 ? 8.977 -10.948 -32.920 1.00 88.94 208 LEU A O 1
ATOM 1684 N N . THR A 1 209 ? 9.546 -13.050 -32.352 1.00 87.38 209 THR A N 1
ATOM 1685 C CA . THR A 1 209 ? 8.539 -13.686 -33.211 1.00 87.38 209 THR A CA 1
ATOM 1686 C C . THR A 1 209 ? 7.178 -13.746 -32.521 1.00 87.38 209 THR A C 1
ATOM 1688 O O . THR A 1 209 ? 7.086 -13.701 -31.295 1.00 87.38 209 THR A O 1
ATOM 1691 N N . ALA A 1 210 ? 6.107 -13.891 -33.302 1.00 85.44 210 ALA A N 1
ATOM 1692 C CA . ALA A 1 210 ? 4.748 -14.052 -32.779 1.00 85.44 210 ALA A CA 1
ATOM 1693 C C . ALA A 1 210 ? 4.582 -15.229 -31.792 1.00 85.44 210 ALA A C 1
ATOM 1695 O O . ALA A 1 210 ? 3.663 -15.203 -30.983 1.00 85.44 210 ALA A O 1
ATOM 1696 N N . GLU A 1 211 ? 5.451 -16.244 -31.848 1.00 83.38 211 GLU A N 1
ATOM 1697 C CA . GLU A 1 211 ? 5.431 -17.390 -30.925 1.00 83.38 211 GLU A CA 1
ATOM 1698 C C . GLU A 1 211 ? 5.920 -17.027 -29.514 1.00 83.38 211 GLU A C 1
ATOM 1700 O O . GLU A 1 211 ? 5.503 -17.643 -28.536 1.00 83.38 211 GLU A O 1
ATOM 1705 N N . GLU A 1 212 ? 6.793 -16.023 -29.406 1.00 84.06 212 GLU A N 1
ATOM 1706 C CA . GLU A 1 212 ? 7.345 -15.533 -28.136 1.00 84.06 212 GLU A CA 1
ATOM 1707 C C . GLU A 1 212 ? 6.500 -14.392 -27.539 1.00 84.06 212 GLU A C 1
ATOM 1709 O O . GLU A 1 212 ? 6.682 -14.007 -26.381 1.00 84.06 212 GLU A O 1
ATOM 1714 N N . LEU A 1 213 ? 5.571 -13.844 -28.328 1.00 87.75 213 LEU A N 1
ATOM 1715 C CA . LEU A 1 213 ? 4.718 -12.726 -27.951 1.00 87.75 213 LEU A CA 1
ATOM 1716 C C . LEU A 1 213 ? 3.321 -13.203 -27.512 1.00 87.75 213 LEU A C 1
ATOM 1718 O O . LEU A 1 213 ? 2.845 -14.248 -27.953 1.00 87.75 213 LEU A O 1
ATOM 1722 N N . PRO A 1 214 ? 2.618 -12.426 -26.668 1.00 86.88 214 PRO A N 1
ATOM 1723 C CA . PRO A 1 214 ? 1.201 -12.636 -26.374 1.00 86.88 214 PRO A CA 1
ATOM 1724 C C . PRO A 1 214 ? 0.306 -12.379 -27.606 1.00 86.88 214 PRO A C 1
ATOM 1726 O O . PRO A 1 214 ? 0.727 -12.466 -28.759 1.00 86.88 214 PRO A O 1
ATOM 1729 N N . VAL A 1 215 ? -0.961 -12.020 -27.380 1.00 87.31 215 VAL A N 1
ATOM 1730 C CA . VAL A 1 215 ? -1.905 -11.711 -28.464 1.00 87.31 215 VAL A CA 1
ATOM 1731 C C . VAL A 1 215 ? -1.424 -10.566 -29.364 1.00 87.31 215 VAL A C 1
ATOM 1733 O O . VAL A 1 215 ? -0.873 -9.573 -28.900 1.00 87.31 215 VAL A O 1
ATOM 1736 N N . GLN A 1 216 ? -1.688 -10.670 -30.669 1.00 84.19 216 GLN A N 1
ATOM 1737 C CA . GLN A 1 216 ? -1.265 -9.670 -31.659 1.00 84.19 216 GLN A CA 1
ATOM 1738 C C . GLN A 1 216 ? -1.757 -8.252 -31.335 1.00 84.19 216 GLN A C 1
ATOM 1740 O O . GLN A 1 216 ? -1.057 -7.265 -31.555 1.00 84.19 216 GLN A O 1
ATOM 1745 N N . GLU A 1 217 ? -2.950 -8.152 -30.753 1.00 84.62 217 GLU A N 1
ATOM 1746 C CA . GLU A 1 217 ? -3.569 -6.888 -30.357 1.00 84.62 217 GLU A CA 1
ATOM 1747 C C . GLU A 1 217 ? -2.788 -6.151 -29.253 1.00 84.62 217 GLU A C 1
ATOM 1749 O O . GLU A 1 217 ? -2.908 -4.933 -29.130 1.00 84.62 217 GLU A O 1
ATOM 1754 N N . SER A 1 218 ? -1.937 -6.849 -28.489 1.00 85.56 218 SER A N 1
ATOM 1755 C CA . SER A 1 218 ? -1.122 -6.246 -27.430 1.00 85.56 218 SER A CA 1
ATOM 1756 C C . SER A 1 218 ? 0.265 -5.805 -27.874 1.00 85.56 218 SER A C 1
ATOM 1758 O O . SER A 1 218 ? 0.975 -5.179 -27.089 1.00 85.56 218 SER A O 1
ATOM 1760 N N . TRP A 1 219 ? 0.691 -6.130 -29.097 1.00 89.62 219 TRP A N 1
ATOM 1761 C CA . TRP A 1 219 ? 2.050 -5.835 -29.563 1.00 89.62 219 TRP A CA 1
ATOM 1762 C C . TRP A 1 219 ? 2.355 -4.336 -29.558 1.00 89.62 219 TRP A C 1
ATOM 1764 O O . TRP A 1 219 ? 3.484 -3.943 -29.275 1.00 89.62 219 TRP A O 1
ATOM 1774 N N . ALA A 1 220 ? 1.342 -3.497 -29.799 1.00 86.38 220 ALA A N 1
ATOM 1775 C CA . ALA A 1 220 ? 1.471 -2.046 -29.701 1.00 86.38 220 ALA A CA 1
ATOM 1776 C C . ALA A 1 220 ? 1.809 -1.605 -28.270 1.00 86.38 220 ALA A C 1
ATOM 1778 O O . ALA A 1 220 ? 2.775 -0.872 -28.069 1.00 86.38 220 ALA A O 1
ATOM 1779 N N . SER A 1 221 ? 1.075 -2.116 -27.278 1.00 87.38 221 SER A N 1
ATO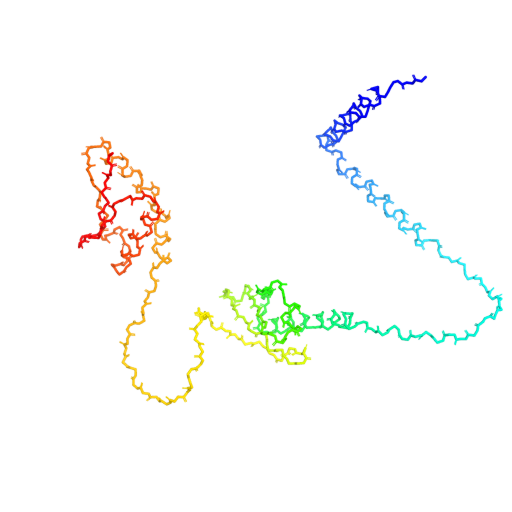M 1780 C CA . SER A 1 221 ? 1.330 -1.836 -25.861 1.00 87.38 221 SER A CA 1
ATOM 1781 C C . SER A 1 221 ? 2.683 -2.391 -25.406 1.00 87.38 221 SER A C 1
ATOM 1783 O O . SER A 1 221 ? 3.404 -1.720 -24.679 1.00 87.38 221 SER A O 1
ATOM 1785 N N . ILE A 1 222 ? 3.084 -3.572 -25.890 1.00 87.38 222 ILE A N 1
ATOM 1786 C CA . ILE A 1 222 ? 4.405 -4.152 -25.593 1.00 87.38 222 ILE A CA 1
ATOM 1787 C C . ILE A 1 222 ? 5.524 -3.274 -26.157 1.00 87.38 222 ILE A C 1
ATOM 1789 O O . ILE A 1 222 ? 6.499 -3.009 -25.461 1.00 87.38 222 ILE A O 1
ATOM 1793 N N . CYS A 1 223 ? 5.389 -2.764 -27.384 1.00 87.38 223 CYS A N 1
A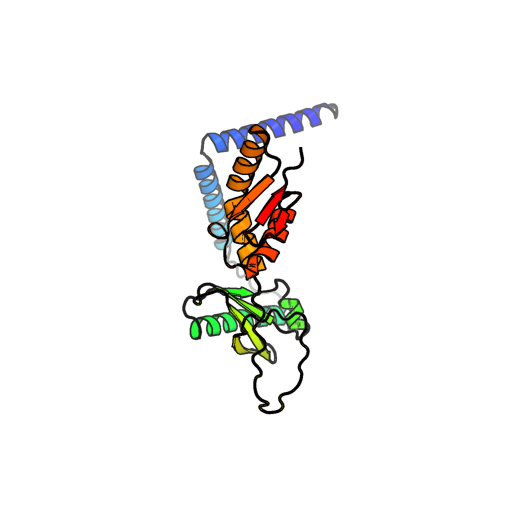TOM 1794 C CA . CYS A 1 223 ? 6.373 -1.839 -27.950 1.00 87.38 223 CYS A CA 1
ATOM 1795 C C . CYS A 1 223 ? 6.526 -0.561 -27.117 1.00 87.38 223 CYS A C 1
ATOM 1797 O O . CYS A 1 223 ? 7.636 -0.042 -27.002 1.00 87.38 223 CYS A O 1
ATOM 1799 N N . GLU A 1 224 ? 5.431 -0.031 -26.567 1.00 87.56 224 GLU A N 1
ATOM 1800 C CA . GLU A 1 224 ? 5.475 1.140 -25.686 1.00 87.56 224 GLU A CA 1
ATOM 1801 C C . GLU A 1 224 ? 6.195 0.834 -24.370 1.00 87.56 224 GLU A C 1
ATOM 1803 O O . GLU A 1 224 ? 7.058 1.613 -23.962 1.00 87.56 224 GLU A O 1
ATOM 1808 N N . GLU A 1 225 ? 5.915 -0.311 -23.747 1.00 88.12 225 GLU A N 1
ATOM 1809 C CA . GLU A 1 225 ? 6.586 -0.724 -22.509 1.00 88.12 225 GLU A CA 1
ATOM 1810 C C . GLU A 1 225 ? 8.075 -1.027 -22.723 1.00 88.12 225 GLU A C 1
ATOM 1812 O O . GLU A 1 225 ? 8.914 -0.567 -21.951 1.00 88.12 225 GLU A O 1
ATOM 1817 N N . LEU A 1 226 ? 8.452 -1.688 -23.821 1.00 87.81 226 LEU A N 1
ATOM 1818 C CA . LEU A 1 226 ? 9.866 -1.922 -24.142 1.00 87.81 226 LEU A CA 1
ATOM 1819 C C . LEU A 1 226 ? 10.631 -0.604 -24.351 1.00 87.81 226 LEU A C 1
ATOM 1821 O O . LEU A 1 226 ? 11.767 -0.475 -23.896 1.00 87.81 226 LEU A O 1
ATOM 1825 N N . LYS A 1 227 ? 9.999 0.408 -24.963 1.00 86.88 227 LYS A N 1
ATOM 1826 C CA . LYS A 1 227 ? 10.577 1.760 -25.080 1.00 86.88 227 LYS A CA 1
ATOM 1827 C C . LYS A 1 227 ? 10.723 2.454 -23.725 1.00 86.88 227 LYS A C 1
ATOM 1829 O O . LYS A 1 227 ? 11.684 3.195 -23.537 1.00 86.88 227 LYS A O 1
ATOM 1834 N N . ARG A 1 228 ? 9.794 2.231 -22.784 1.00 84.25 228 ARG A N 1
ATOM 1835 C CA . ARG A 1 228 ? 9.899 2.738 -21.400 1.00 84.25 228 ARG A CA 1
ATOM 1836 C C . ARG A 1 228 ? 11.056 2.093 -20.634 1.00 84.25 228 ARG A C 1
ATOM 1838 O O . ARG A 1 228 ? 11.588 2.721 -19.727 1.00 84.25 228 ARG A O 1
ATOM 1845 N N . MET A 1 229 ? 11.447 0.877 -21.009 1.00 82.56 229 MET A N 1
ATOM 1846 C CA . MET A 1 229 ? 12.555 0.120 -20.416 1.00 82.56 229 MET A CA 1
ATOM 1847 C C . MET A 1 229 ? 13.899 0.325 -21.148 1.00 82.56 229 MET A C 1
ATOM 1849 O O . MET A 1 229 ? 14.767 -0.542 -21.096 1.00 82.56 229 MET A O 1
ATOM 1853 N N . ASP A 1 230 ? 14.073 1.461 -21.832 1.00 76.31 230 ASP A N 1
ATOM 1854 C CA . ASP A 1 230 ? 15.295 1.884 -22.539 1.00 76.31 230 ASP A CA 1
ATOM 1855 C C . ASP A 1 230 ? 15.716 1.038 -23.765 1.00 76.31 230 ASP A C 1
ATOM 1857 O O . ASP A 1 230 ? 16.784 1.265 -24.350 1.00 76.31 230 ASP A O 1
ATOM 1861 N N . LEU A 1 231 ? 14.863 0.133 -24.267 1.00 76.44 231 LEU A N 1
ATOM 1862 C CA . LEU A 1 231 ? 15.086 -0.506 -25.572 1.00 76.44 231 LEU A CA 1
ATOM 1863 C C . LEU A 1 231 ? 14.761 0.508 -26.679 1.00 76.44 231 LEU A C 1
ATOM 1865 O O . LEU A 1 231 ? 13.611 0.795 -27.006 1.00 76.44 231 LEU A O 1
ATOM 1869 N N . SER A 1 232 ? 15.813 1.115 -27.223 1.00 63.84 232 SER A N 1
ATOM 1870 C CA . SER A 1 232 ? 15.736 2.451 -27.828 1.00 63.84 232 SER A CA 1
ATOM 1871 C C . SER A 1 232 ? 15.123 2.514 -29.239 1.00 63.84 232 SER A C 1
ATOM 1873 O O . SER A 1 232 ? 14.813 3.605 -29.714 1.00 63.84 232 SER A O 1
ATOM 1875 N N . ALA A 1 233 ? 14.904 1.384 -29.922 1.00 74.50 233 ALA A N 1
ATOM 1876 C CA . ALA A 1 233 ? 14.358 1.377 -31.285 1.00 74.50 233 ALA A CA 1
ATOM 1877 C C . ALA A 1 233 ? 13.504 0.131 -31.581 1.00 74.50 233 ALA A C 1
ATOM 1879 O O . ALA A 1 233 ? 13.889 -0.748 -32.353 1.00 74.50 233 ALA A O 1
ATOM 1880 N N . VAL A 1 234 ? 12.335 0.065 -30.938 1.00 82.25 234 VAL A N 1
ATOM 1881 C CA . VAL A 1 234 ? 11.350 -1.017 -31.094 1.00 82.25 234 VAL A CA 1
ATOM 1882 C C . VAL A 1 234 ? 10.295 -0.659 -32.149 1.00 82.25 234 VAL A C 1
ATOM 1884 O O . VAL A 1 234 ? 9.586 0.347 -32.012 1.00 82.25 234 VAL A O 1
ATOM 1887 N N . GLU A 1 235 ? 10.169 -1.498 -33.176 1.00 83.75 235 GLU A N 1
ATOM 1888 C CA . GLU A 1 235 ? 9.224 -1.367 -34.289 1.00 83.75 235 GLU A CA 1
ATOM 1889 C C . GLU A 1 235 ? 8.356 -2.623 -34.441 1.00 83.75 235 GLU A C 1
ATOM 1891 O O . GLU A 1 235 ? 8.832 -3.752 -34.322 1.00 83.75 235 GLU A O 1
ATOM 1896 N N . MET A 1 236 ? 7.071 -2.434 -34.747 1.00 83.69 236 MET A N 1
ATOM 1897 C CA . MET A 1 236 ? 6.163 -3.539 -35.057 1.00 83.69 236 MET A CA 1
ATOM 1898 C C . MET A 1 236 ? 6.329 -3.980 -36.509 1.00 83.69 236 MET A C 1
ATOM 1900 O O . MET A 1 236 ? 6.266 -3.162 -37.428 1.00 83.69 236 MET A O 1
ATOM 1904 N N . VAL A 1 237 ? 6.470 -5.284 -36.717 1.00 84.06 237 VAL A N 1
ATOM 1905 C CA . VAL A 1 237 ? 6.581 -5.930 -38.030 1.00 84.06 237 VAL A CA 1
ATOM 1906 C C . VAL A 1 237 ? 5.474 -6.992 -38.126 1.00 84.06 237 VAL A C 1
ATOM 1908 O O . VAL A 1 237 ? 5.041 -7.506 -37.097 1.00 84.06 237 VAL A O 1
ATOM 1911 N N . PRO A 1 238 ? 4.976 -7.368 -39.320 1.00 77.94 238 PRO A N 1
ATOM 1912 C CA . PRO A 1 238 ? 3.950 -8.413 -39.433 1.00 77.94 238 PRO A CA 1
ATOM 1913 C C . PRO A 1 238 ? 4.329 -9.754 -38.780 1.00 77.94 238 PRO A C 1
ATOM 1915 O O . PRO A 1 238 ? 3.454 -10.512 -38.380 1.00 77.94 238 PRO A O 1
ATOM 1918 N N . GLU A 1 239 ? 5.629 -10.027 -38.663 1.00 80.06 239 GLU A N 1
ATOM 1919 C CA . GLU A 1 239 ? 6.200 -11.251 -38.092 1.00 80.06 239 GLU A CA 1
ATOM 1920 C C . GLU A 1 239 ? 6.404 -11.173 -36.560 1.00 80.06 239 GLU A C 1
ATOM 1922 O O . GLU A 1 239 ? 6.683 -12.196 -35.931 1.00 80.06 239 GLU A O 1
ATOM 1927 N N . GLY A 1 240 ? 6.241 -9.988 -35.952 1.00 87.94 240 GLY A N 1
ATOM 1928 C CA . GLY A 1 240 ? 6.401 -9.757 -34.513 1.00 87.94 240 GLY A CA 1
ATOM 1929 C C . GLY A 1 240 ? 6.950 -8.366 -34.172 1.00 87.94 240 GLY A C 1
ATOM 1930 O O . GLY A 1 240 ? 6.501 -7.354 -34.712 1.00 87.94 240 GLY A O 1
ATOM 1931 N N . ILE A 1 241 ? 7.923 -8.284 -33.263 1.00 87.88 241 ILE A N 1
ATOM 1932 C CA . ILE A 1 241 ? 8.499 -7.011 -32.799 1.00 87.88 241 ILE A CA 1
ATOM 1933 C C . ILE A 1 241 ? 9.999 -6.980 -33.099 1.00 87.88 241 ILE A C 1
ATOM 1935 O O . ILE A 1 241 ? 10.766 -7.806 -32.607 1.00 87.88 241 ILE A O 1
ATOM 1939 N N . LYS A 1 242 ? 10.439 -6.011 -33.902 1.00 88.75 242 LYS A N 1
ATOM 1940 C CA . LYS A 1 242 ? 11.849 -5.809 -34.236 1.00 88.75 242 LYS A CA 1
ATOM 1941 C C . LYS A 1 242 ? 12.467 -4.784 -33.292 1.00 88.75 242 LYS A C 1
ATOM 1943 O O . LYS A 1 242 ? 11.962 -3.673 -33.167 1.00 88.75 242 LYS A O 1
ATOM 1948 N N . ILE A 1 243 ? 13.588 -5.136 -32.673 1.00 88.81 243 ILE A N 1
ATOM 1949 C CA . ILE A 1 243 ? 14.380 -4.236 -31.833 1.00 88.81 243 ILE A CA 1
ATOM 1950 C C . ILE A 1 243 ? 15.679 -3.942 -32.579 1.00 88.81 243 ILE A C 1
ATOM 1952 O O . ILE A 1 243 ? 16.468 -4.848 -32.855 1.00 88.81 243 ILE A O 1
ATOM 1956 N N . THR A 1 244 ? 15.888 -2.680 -32.935 1.00 85.69 244 THR A N 1
ATOM 1957 C CA . THR A 1 244 ? 17.135 -2.217 -33.552 1.00 85.69 244 THR A CA 1
ATOM 1958 C C . THR A 1 244 ? 18.142 -1.892 -32.457 1.00 85.69 244 THR A C 1
ATOM 1960 O O . THR A 1 244 ? 17.827 -1.196 -31.490 1.00 85.69 244 THR A O 1
ATOM 1963 N N . LEU A 1 245 ? 19.351 -2.421 -32.605 1.00 81.56 245 LEU A N 1
ATOM 1964 C CA . LEU A 1 245 ? 20.440 -2.261 -31.654 1.00 81.56 245 LEU A CA 1
ATOM 1965 C C . LEU A 1 245 ? 21.244 -1.036 -32.084 1.00 81.56 245 LEU A C 1
ATOM 1967 O O . LEU A 1 245 ? 21.867 -1.036 -33.143 1.00 81.56 245 LEU A O 1
ATOM 1971 N N . LEU A 1 246 ? 21.180 0.037 -31.298 1.00 68.31 246 LEU A N 1
ATOM 1972 C CA . LEU A 1 246 ? 22.029 1.205 -31.518 1.00 68.31 246 LEU A CA 1
ATOM 1973 C C . LEU A 1 246 ? 23.423 0.881 -30.964 1.00 68.31 246 LEU A C 1
ATOM 1975 O O . LEU A 1 246 ? 23.544 0.539 -29.789 1.00 68.31 246 LEU A O 1
ATOM 1979 N N . GLN A 1 247 ? 24.438 0.942 -31.829 1.00 56.34 247 GLN A N 1
ATOM 1980 C CA . GLN A 1 247 ? 25.852 0.819 -31.454 1.00 56.34 247 GLN A CA 1
ATOM 1981 C C . GLN A 1 247 ? 26.366 2.061 -30.725 1.00 56.34 247 GLN A C 1
ATOM 1983 O O . GLN A 1 247 ? 25.942 3.184 -31.091 1.00 56.34 247 GLN A O 1
#

Foldseek 3Di:
DDDPVVVVVVVVVVVVVVVVVVVVCVVVVCVVVVVVVVVVVVVVVVVVVVVPDDDDDDDDDDDDPPDPPPPPCPVVNVLVVLVVVLVVQVVVQCCVVQPPKDKDWPDPPVSVCVVVVHWTWIWIDPSVDTWIWIFDADPSDGPHIHTDDPDPDPDDDDDDDDDDDDDPDPDPPDDLQVVLQVLCVVCVVVVVVVLVVCVVVVHFKDFDFPVSDDDPSNLVSNQVNVVVVVLPAWDADPGGIMRTRDD

Radius of gyration: 34.51 Å; chains: 1; bounding box: 73×45×97 Å

Sequence (247 aa):
MRKPSDVKGFAQDALIIICLVLFLSFMFRFWPITILAIIALLVVLVVRACKKQPQEAEEKIAEQPKEKESKLITDKELFELEYGVLTSKVSQLVEQEYPGAQWIWERPNVRKLLQNGEDVFIRLNKAGGYRRVKVLITNLFVQGLEVMPYTNEQQVKPIEEKEPSVVADEPLKVNYELMAFDWAENHIAELNERCNNAIGDGKDSILLTAEELPVQESWASICEELKRMDLSAVEMVPEGIKITLLQ